Protein AF-A0A660LGZ1-F1 (afdb_monomer)

Nearest PDB structures (foldseek):
  5y06-assembly1_A  TM=8.311E-01  e=3.256E-09  Mycolicibacterium smegmatis MC2 155
  5y05-assembly1_A  TM=6.957E-01  e=8.969E-10  Mycolicibacterium smegmatis MC2 155
  6nct-assembly1_B  TM=5.357E-01  e=1.249E-01  Homo sapiens
  4ovv-assembly1_B  TM=5.142E-01  e=1.325E-01  Homo sapiens
  8i4v-assembly1_A  TM=3.483E-01  e=1.111E-01  Saccharomyces cerevisiae S288C

Structure (mmCIF, N/CA/C/O backbone):
data_AF-A0A660LGZ1-F1
#
_entry.id   AF-A0A660LGZ1-F1
#
loop_
_atom_site.group_PDB
_atom_site.id
_atom_site.type_symbol
_atom_site.label_atom_id
_atom_site.label_alt_id
_atom_site.label_comp_id
_atom_site.label_asym_id
_atom_site.label_entity_id
_atom_site.label_seq_id
_atom_site.pdbx_PDB_ins_code
_atom_site.Cartn_x
_atom_site.Cartn_y
_atom_site.Cartn_z
_atom_site.occupancy
_atom_site.B_iso_or_equiv
_atom_site.auth_seq_id
_atom_site.auth_comp_id
_atom_site.auth_asym_id
_atom_site.auth_atom_id
_atom_site.pdbx_PDB_model_num
ATOM 1 N N . MET A 1 1 ? 40.126 -2.193 -41.479 1.00 70.38 1 MET A N 1
ATOM 2 C CA . MET A 1 1 ? 39.081 -1.348 -40.866 1.00 70.38 1 MET A CA 1
ATOM 3 C C . MET A 1 1 ? 37.787 -2.113 -40.992 1.00 70.38 1 MET A C 1
ATOM 5 O O . MET A 1 1 ? 37.635 -2.775 -42.010 1.00 70.38 1 MET A O 1
ATOM 9 N N . ALA A 1 2 ? 36.937 -2.073 -39.971 1.00 87.50 2 ALA A N 1
ATOM 10 C CA . ALA A 1 2 ? 35.608 -2.665 -40.055 1.00 87.50 2 ALA A CA 1
ATOM 11 C C . ALA A 1 2 ? 34.795 -1.933 -41.136 1.00 87.50 2 ALA A C 1
ATOM 13 O O . ALA A 1 2 ? 34.941 -0.714 -41.293 1.00 87.50 2 ALA A O 1
ATOM 14 N N . THR A 1 3 ? 33.989 -2.665 -41.898 1.00 92.00 3 THR A N 1
ATOM 15 C CA . THR A 1 3 ? 33.239 -2.111 -43.038 1.00 92.00 3 THR A CA 1
ATOM 16 C C . THR A 1 3 ? 31.784 -2.548 -43.007 1.00 92.00 3 THR A C 1
ATOM 18 O O . THR A 1 3 ? 31.493 -3.692 -42.670 1.00 92.00 3 THR A O 1
ATOM 21 N N . ALA A 1 4 ? 30.872 -1.666 -43.408 1.00 94.25 4 ALA A N 1
ATOM 22 C CA . ALA A 1 4 ? 29.471 -2.001 -43.633 1.00 94.25 4 ALA A CA 1
ATOM 23 C C . ALA A 1 4 ? 28.866 -1.116 -44.729 1.00 94.25 4 ALA A C 1
ATOM 25 O O . ALA A 1 4 ? 29.226 0.062 -44.807 1.00 94.25 4 ALA A O 1
ATOM 26 N N . PRO A 1 5 ? 27.914 -1.624 -45.532 1.00 95.12 5 PRO A N 1
ATOM 27 C CA . PRO A 1 5 ? 27.205 -0.818 -46.521 1.00 95.12 5 PRO A CA 1
ATOM 28 C C . PRO A 1 5 ? 26.655 0.487 -45.925 1.00 95.12 5 PRO A C 1
ATOM 30 O O . PRO A 1 5 ? 26.134 0.498 -44.812 1.00 95.12 5 PRO A O 1
ATOM 33 N N . ALA A 1 6 ? 26.726 1.591 -46.674 1.00 91.75 6 ALA A N 1
ATOM 34 C CA . ALA A 1 6 ? 26.239 2.894 -46.205 1.00 91.75 6 ALA A CA 1
ATOM 35 C C . ALA A 1 6 ? 24.750 2.862 -45.804 1.00 91.75 6 ALA A C 1
ATOM 37 O O . ALA A 1 6 ? 24.353 3.496 -44.830 1.00 91.75 6 ALA A O 1
ATOM 38 N N . HIS A 1 7 ? 23.940 2.068 -46.512 1.00 93.94 7 HIS A N 1
ATOM 39 C CA . HIS A 1 7 ? 22.544 1.824 -46.152 1.00 93.94 7 HIS A CA 1
ATOM 40 C C . HIS A 1 7 ? 22.408 1.185 -44.757 1.00 93.94 7 HIS A C 1
ATOM 42 O O . HIS A 1 7 ? 21.628 1.675 -43.949 1.00 93.94 7 HIS A O 1
ATOM 48 N N . ASP A 1 8 ? 23.207 0.162 -44.438 1.00 96.19 8 ASP A N 1
ATOM 49 C CA . ASP A 1 8 ? 23.188 -0.503 -43.126 1.00 96.19 8 ASP A CA 1
ATOM 50 C C . ASP A 1 8 ? 23.580 0.463 -42.000 1.00 96.19 8 ASP A C 1
ATOM 52 O O . ASP A 1 8 ? 22.981 0.448 -40.925 1.00 96.19 8 ASP A O 1
ATOM 56 N N . GLN A 1 9 ? 24.556 1.344 -42.255 1.00 95.00 9 GLN A N 1
ATOM 57 C CA . GLN A 1 9 ? 24.946 2.395 -41.311 1.00 95.00 9 GLN A CA 1
ATOM 58 C C . GLN A 1 9 ? 23.782 3.359 -41.031 1.00 95.00 9 GLN A C 1
ATOM 60 O O . GLN A 1 9 ? 23.566 3.732 -39.881 1.00 95.00 9 GLN A O 1
ATOM 65 N N . ILE A 1 10 ? 23.004 3.734 -42.053 1.00 94.88 10 ILE A N 1
ATOM 66 C CA . ILE A 1 10 ? 21.800 4.561 -41.885 1.00 94.88 10 ILE A CA 1
ATOM 67 C C . ILE A 1 10 ? 20.726 3.796 -41.103 1.00 94.88 10 ILE A C 1
ATOM 69 O O . ILE A 1 10 ? 20.227 4.327 -40.115 1.00 94.88 10 ILE A O 1
ATOM 73 N N . THR A 1 11 ? 20.429 2.541 -41.464 1.00 96.94 11 THR A N 1
ATOM 74 C CA . THR A 1 11 ? 19.462 1.690 -40.742 1.00 96.94 11 THR A CA 1
ATOM 75 C C . THR A 1 11 ? 19.825 1.517 -39.263 1.00 96.94 11 THR A C 1
ATOM 77 O O . THR A 1 11 ? 18.944 1.419 -38.408 1.00 96.94 11 THR A O 1
ATOM 80 N N . LEU A 1 12 ? 21.115 1.541 -38.911 1.00 96.25 12 LEU A N 1
ATOM 81 C CA . LEU A 1 12 ? 21.548 1.478 -37.514 1.00 96.25 12 LEU A CA 1
ATOM 82 C C . LEU A 1 12 ? 21.049 2.667 -36.670 1.00 96.25 12 LEU A C 1
ATOM 84 O O . LEU A 1 12 ? 20.846 2.521 -35.462 1.00 96.25 12 LEU A O 1
ATOM 88 N N . LEU A 1 13 ? 20.830 3.838 -37.277 1.00 95.25 13 LEU A N 1
ATOM 89 C CA . LEU A 1 13 ? 20.242 4.983 -36.578 1.00 95.25 13 LEU A CA 1
ATOM 90 C C . LEU A 1 13 ? 18.803 4.690 -36.138 1.00 95.25 13 LEU A C 1
ATOM 92 O O . LEU A 1 13 ? 18.443 5.049 -35.014 1.00 95.25 13 LEU A O 1
ATOM 96 N N . ASP A 1 14 ? 18.028 3.998 -36.977 1.00 96.25 14 ASP A N 1
ATOM 97 C CA . ASP A 1 14 ? 16.657 3.578 -36.669 1.00 96.25 14 ASP A CA 1
ATOM 98 C C . ASP A 1 14 ? 16.650 2.518 -35.562 1.00 96.25 14 ASP A C 1
ATOM 100 O O . ASP A 1 14 ? 15.930 2.657 -34.572 1.00 96.25 14 ASP A O 1
ATOM 104 N N . VAL A 1 15 ? 17.537 1.516 -35.647 1.00 97.00 15 VAL A N 1
ATOM 105 C CA . VAL A 1 15 ? 17.734 0.516 -34.576 1.00 97.00 15 VAL A CA 1
ATOM 106 C C . VAL A 1 15 ? 18.029 1.197 -33.239 1.00 97.00 15 VAL A C 1
ATOM 108 O O . VAL A 1 15 ? 17.440 0.849 -32.214 1.00 97.00 15 VAL A O 1
ATOM 111 N N . ALA A 1 16 ? 18.922 2.187 -33.234 1.00 94.94 16 ALA A N 1
ATOM 112 C CA . ALA A 1 16 ? 19.276 2.891 -32.012 1.00 94.94 16 ALA A CA 1
ATOM 113 C C . ALA A 1 16 ? 18.136 3.742 -31.451 1.00 94.94 16 ALA A C 1
ATOM 115 O O . ALA A 1 16 ? 18.050 3.903 -30.234 1.00 94.94 16 ALA A O 1
ATOM 116 N N . GLU A 1 17 ? 17.263 4.278 -32.300 1.00 94.81 17 GLU A N 1
ATOM 117 C CA . GLU A 1 17 ? 16.051 4.952 -31.847 1.00 94.81 17 GLU A CA 1
ATOM 118 C C . GLU A 1 17 ? 15.056 3.964 -31.221 1.00 94.81 17 GLU A C 1
ATOM 120 O O . GLU A 1 17 ? 14.571 4.217 -30.116 1.00 94.81 17 GLU A O 1
ATOM 125 N N . LEU A 1 18 ? 14.834 2.798 -31.833 1.00 97.25 18 LEU A N 1
ATOM 126 C CA . LEU A 1 18 ? 13.996 1.741 -31.251 1.00 97.25 18 LEU A CA 1
ATOM 127 C C . LEU A 1 18 ? 14.550 1.268 -29.896 1.00 97.25 18 LEU A C 1
ATOM 129 O O . LEU A 1 18 ? 13.805 1.148 -28.923 1.00 97.25 18 LEU A O 1
ATOM 133 N N . ASP A 1 19 ? 15.870 1.102 -29.776 1.00 95.81 19 ASP A N 1
ATOM 134 C CA . ASP A 1 19 ? 16.530 0.779 -28.505 1.00 95.81 19 ASP A CA 1
ATOM 135 C C . ASP A 1 19 ? 16.316 1.874 -27.434 1.00 95.81 19 ASP A C 1
ATOM 137 O O . ASP A 1 19 ? 16.090 1.564 -26.256 1.00 95.81 19 ASP A O 1
ATOM 141 N N . ARG A 1 20 ? 16.319 3.165 -27.810 1.00 93.88 20 ARG A N 1
ATOM 142 C CA . ARG A 1 20 ? 15.978 4.271 -26.887 1.00 93.88 20 ARG A CA 1
ATOM 143 C C . ARG A 1 20 ? 14.522 4.201 -26.436 1.00 93.88 20 ARG A C 1
ATOM 145 O O . ARG A 1 20 ? 14.257 4.432 -25.251 1.00 93.88 20 ARG A O 1
ATOM 152 N N . GLN A 1 21 ? 13.596 3.886 -27.341 1.00 96.88 21 GLN A N 1
ATOM 153 C CA . GLN A 1 21 ? 12.174 3.730 -27.028 1.00 96.88 21 GLN A CA 1
ATOM 154 C C . GLN A 1 21 ? 11.937 2.548 -26.081 1.00 96.88 21 GLN A C 1
ATOM 156 O O . GLN A 1 21 ? 11.288 2.720 -25.048 1.00 96.88 21 GLN A O 1
ATOM 161 N N . ILE A 1 22 ? 12.559 1.393 -26.340 1.00 97.38 22 ILE A N 1
ATOM 162 C CA . ILE A 1 22 ? 12.532 0.223 -25.446 1.00 97.38 22 ILE A CA 1
ATOM 163 C C . ILE A 1 22 ? 13.052 0.599 -24.054 1.00 97.38 22 ILE A C 1
ATOM 165 O O . ILE A 1 22 ? 12.409 0.305 -23.042 1.00 97.38 22 ILE A O 1
ATOM 169 N N . ALA A 1 23 ? 14.191 1.294 -23.980 1.00 95.38 23 ALA A N 1
ATOM 170 C CA . ALA A 1 23 ? 14.763 1.726 -22.708 1.00 95.38 23 ALA A CA 1
ATOM 171 C C . ALA A 1 23 ? 13.870 2.744 -21.976 1.00 95.38 23 ALA A C 1
ATOM 173 O O . ALA A 1 23 ? 13.802 2.735 -20.744 1.00 95.38 23 ALA A O 1
ATOM 174 N N . ARG A 1 24 ? 13.178 3.626 -22.708 1.00 96.25 24 ARG A N 1
ATOM 175 C CA . ARG A 1 24 ? 12.201 4.566 -22.143 1.00 96.25 24 ARG A CA 1
ATOM 176 C C . ARG A 1 24 ? 11.017 3.824 -21.531 1.00 96.25 24 ARG A C 1
ATOM 178 O O . ARG A 1 24 ? 10.735 4.069 -20.362 1.00 96.25 24 ARG A O 1
ATOM 185 N N . LEU A 1 25 ? 10.408 2.895 -22.266 1.00 98.00 25 LEU A N 1
ATOM 186 C CA . LEU A 1 25 ? 9.310 2.057 -21.777 1.00 98.00 25 LEU A CA 1
ATOM 187 C C . LEU A 1 25 ? 9.723 1.235 -20.547 1.00 98.00 25 LEU A C 1
ATOM 189 O O . LEU A 1 25 ? 8.977 1.137 -19.578 1.00 98.00 25 LEU A O 1
ATOM 193 N N . GLY A 1 26 ? 10.947 0.697 -20.534 1.00 97.00 26 GLY A N 1
ATOM 194 C CA . GLY A 1 26 ? 11.488 0.001 -19.363 1.00 97.00 26 GLY A CA 1
ATOM 195 C C . GLY A 1 26 ? 11.610 0.901 -18.127 1.00 97.00 26 GLY A C 1
ATOM 196 O O . GLY A 1 26 ? 11.287 0.482 -17.017 1.00 97.00 26 GLY A O 1
ATOM 197 N N . ARG A 1 27 ? 12.037 2.160 -18.301 1.00 96.81 2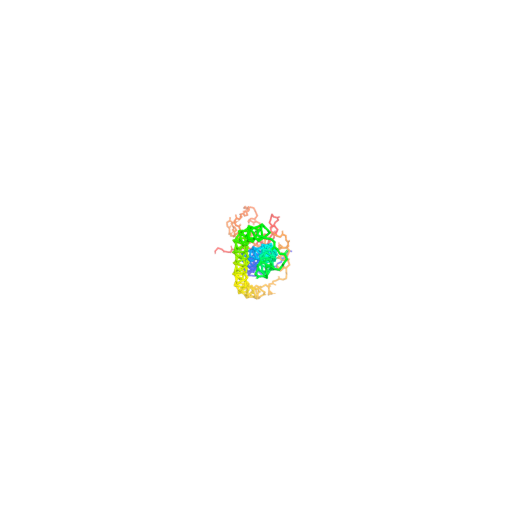7 ARG A N 1
ATOM 198 C CA . ARG A 1 27 ? 12.077 3.141 -17.201 1.00 96.81 27 ARG A CA 1
ATOM 199 C C . ARG A 1 27 ? 10.682 3.556 -16.742 1.00 96.81 27 ARG A C 1
ATOM 201 O O . ARG A 1 27 ? 10.505 3.781 -15.549 1.00 96.81 27 ARG A O 1
ATOM 208 N N . GLU A 1 28 ? 9.740 3.682 -17.667 1.00 96.62 28 GLU A N 1
ATOM 209 C CA . GLU A 1 28 ? 8.346 4.031 -17.387 1.00 96.62 28 GLU A CA 1
ATOM 210 C C . GLU A 1 28 ? 7.663 2.963 -16.526 1.00 96.62 28 GLU A C 1
ATOM 212 O O . GLU A 1 28 ? 7.121 3.292 -15.475 1.00 96.62 28 GLU A O 1
ATOM 217 N N . ASP A 1 29 ? 7.817 1.685 -16.878 1.00 96.69 29 ASP A N 1
ATOM 218 C CA . ASP A 1 29 ? 7.347 0.554 -16.066 1.00 96.69 29 ASP A CA 1
ATOM 219 C C . ASP A 1 29 ? 8.017 0.523 -14.677 1.00 96.69 29 ASP A C 1
ATOM 221 O O . ASP A 1 29 ? 7.352 0.448 -13.636 1.00 96.69 29 ASP A O 1
ATOM 225 N N . ALA A 1 30 ? 9.348 0.654 -14.634 1.00 96.62 30 ALA A N 1
ATOM 226 C CA . ALA A 1 30 ? 10.104 0.608 -13.382 1.00 96.62 30 ALA A CA 1
ATOM 227 C C . ALA A 1 30 ? 9.757 1.762 -12.425 1.00 96.62 30 ALA A C 1
ATOM 229 O O . ALA A 1 30 ? 9.747 1.576 -11.208 1.00 96.62 30 ALA A O 1
ATOM 230 N N . LYS A 1 31 ? 9.479 2.956 -12.962 1.00 96.31 31 LYS A N 1
ATOM 231 C CA . LYS A 1 31 ? 9.149 4.167 -12.194 1.00 96.31 31 LYS A CA 1
ATOM 232 C C . LYS A 1 31 ? 7.654 4.484 -12.191 1.00 96.31 31 LYS A C 1
ATOM 234 O O . LYS A 1 31 ? 7.284 5.619 -11.892 1.00 96.31 31 LYS A O 1
ATOM 239 N N . HIS A 1 32 ? 6.808 3.506 -12.507 1.00 97.56 32 HIS A N 1
ATOM 240 C CA . HIS A 1 32 ? 5.375 3.731 -12.614 1.00 97.56 32 HIS A CA 1
ATOM 241 C C . HIS A 1 32 ? 4.812 4.299 -11.296 1.00 97.56 32 HIS A C 1
ATOM 243 O O . HIS A 1 32 ? 4.974 3.666 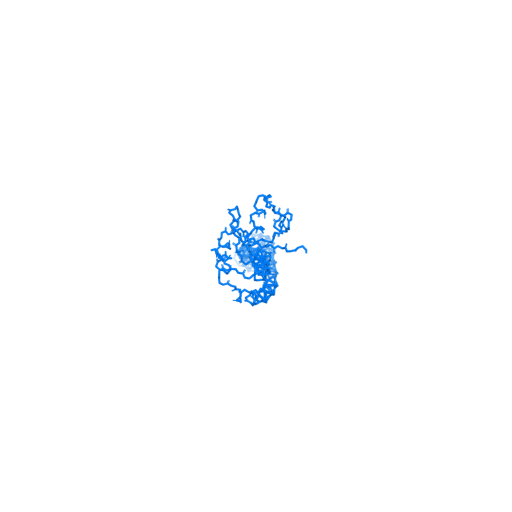-10.244 1.00 97.56 32 HIS A O 1
ATOM 249 N N . PRO A 1 33 ? 4.140 5.467 -11.309 1.00 95.38 33 PRO A N 1
ATOM 250 C CA . PRO A 1 33 ? 3.749 6.179 -10.090 1.00 95.38 33 PRO A CA 1
ATOM 251 C C . PRO A 1 33 ? 2.808 5.359 -9.197 1.00 95.38 33 PRO A C 1
ATOM 253 O O . PRO A 1 33 ? 2.934 5.400 -7.971 1.00 95.38 33 PRO A O 1
ATOM 256 N N . LEU A 1 34 ? 1.943 4.528 -9.798 1.00 96.38 34 LEU A N 1
ATOM 257 C CA . LEU A 1 34 ? 1.043 3.648 -9.044 1.00 96.38 34 LEU A CA 1
ATOM 258 C C . LEU A 1 34 ? 1.786 2.641 -8.154 1.00 96.38 34 LEU A C 1
ATOM 260 O O . LEU A 1 34 ? 1.242 2.237 -7.134 1.00 96.38 34 LEU A O 1
ATOM 264 N N . ARG A 1 35 ? 3.034 2.253 -8.463 1.00 97.06 35 ARG A N 1
ATOM 265 C CA . ARG A 1 35 ? 3.809 1.348 -7.590 1.00 97.06 35 ARG A CA 1
ATOM 266 C C . ARG A 1 35 ? 4.076 1.992 -6.226 1.00 97.06 35 ARG A C 1
ATOM 268 O O . ARG A 1 35 ? 3.913 1.341 -5.195 1.00 97.06 35 ARG A O 1
ATOM 275 N N . ALA A 1 36 ? 4.452 3.271 -6.222 1.00 95.94 36 ALA A N 1
ATOM 276 C CA . ALA A 1 36 ? 4.689 4.030 -4.996 1.00 95.94 36 ALA A CA 1
ATOM 277 C C . ALA A 1 36 ? 3.375 4.336 -4.258 1.00 95.94 36 ALA A C 1
ATOM 279 O O . ALA A 1 36 ? 3.310 4.177 -3.038 1.00 95.94 36 ALA A O 1
ATOM 280 N N . GLU A 1 37 ? 2.321 4.715 -4.989 1.00 97.12 37 GLU A N 1
ATOM 281 C CA . GLU A 1 37 ? 0.996 4.971 -4.410 1.00 97.12 37 GLU A CA 1
ATOM 282 C C . GLU A 1 37 ? 0.420 3.723 -3.727 1.00 97.12 37 GLU A C 1
ATOM 284 O O . GLU A 1 37 ? -0.021 3.795 -2.579 1.00 97.12 37 GLU A O 1
ATOM 289 N N . LEU A 1 38 ? 0.488 2.560 -4.382 1.00 98.25 38 LEU A N 1
ATOM 290 C CA . LEU A 1 38 ? 0.052 1.289 -3.803 1.00 98.25 38 LEU A CA 1
ATOM 291 C C . LEU A 1 38 ? 0.838 0.944 -2.538 1.00 98.25 38 LEU A C 1
ATOM 293 O O . LEU A 1 38 ? 0.237 0.542 -1.543 1.00 98.25 38 LEU A O 1
ATOM 297 N N . GLY A 1 39 ? 2.158 1.155 -2.539 1.00 97.44 39 GLY A N 1
ATOM 298 C CA . GLY A 1 39 ? 2.980 0.987 -1.339 1.00 97.44 39 GLY A CA 1
ATOM 299 C C . GLY A 1 39 ? 2.513 1.877 -0.182 1.00 97.44 39 GLY A C 1
ATOM 300 O O . GLY A 1 39 ? 2.378 1.405 0.948 1.00 97.44 39 GLY A O 1
ATOM 301 N N . ALA A 1 40 ? 2.194 3.144 -0.458 1.00 98.00 40 ALA A N 1
ATOM 302 C CA . ALA A 1 40 ? 1.665 4.066 0.545 1.00 98.00 40 ALA A CA 1
ATOM 303 C C . ALA A 1 40 ? 0.287 3.630 1.075 1.00 98.00 40 ALA A C 1
ATOM 305 O O . ALA A 1 40 ? 0.065 3.656 2.286 1.00 98.00 40 ALA A O 1
ATOM 306 N N . LEU A 1 41 ? -0.617 3.181 0.200 1.00 98.31 41 LEU A N 1
ATOM 307 C CA . LEU A 1 41 ? -1.944 2.688 0.588 1.00 98.31 41 LEU A CA 1
ATOM 308 C C . LEU A 1 41 ? -1.868 1.417 1.443 1.00 98.31 41 LEU A C 1
ATOM 310 O O . LEU A 1 41 ? -2.575 1.313 2.445 1.00 98.31 41 LEU A O 1
ATOM 314 N N . ILE A 1 42 ? -0.988 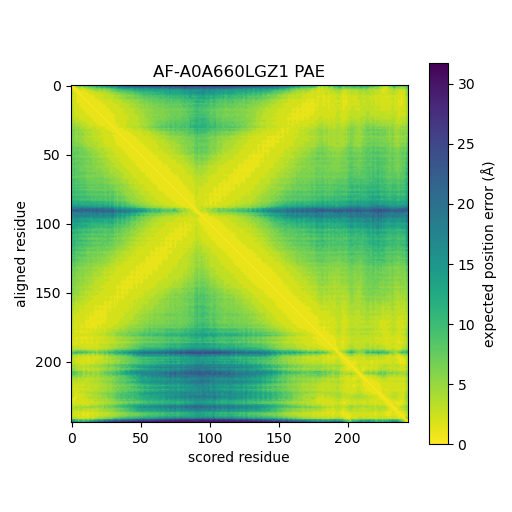0.475 1.091 1.00 98.00 42 ILE A N 1
ATO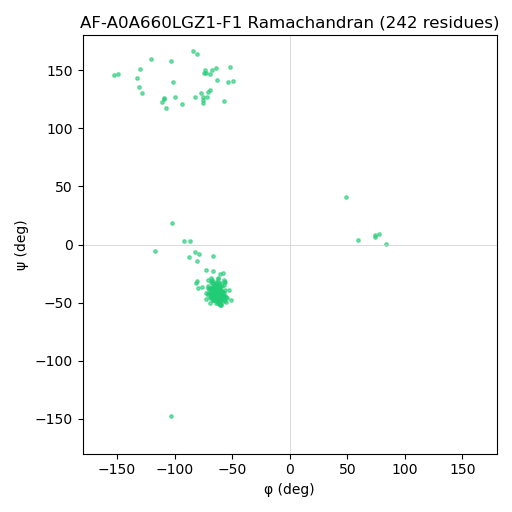M 315 C CA . ILE A 1 42 ? -0.753 -0.750 1.870 1.00 98.00 42 ILE A CA 1
ATOM 316 C C . ILE A 1 42 ? -0.225 -0.398 3.264 1.00 98.00 42 ILE A C 1
ATOM 318 O O . ILE A 1 42 ? -0.732 -0.907 4.265 1.00 98.00 42 ILE A O 1
ATOM 322 N N . ASN A 1 43 ? 0.741 0.519 3.347 1.00 98.12 43 ASN A N 1
ATOM 323 C CA . ASN A 1 43 ? 1.277 0.982 4.626 1.00 98.12 43 ASN A CA 1
ATOM 324 C C . ASN A 1 43 ? 0.214 1.695 5.473 1.00 98.12 43 ASN A C 1
ATOM 326 O O . ASN A 1 43 ? 0.152 1.479 6.683 1.00 98.12 43 ASN A O 1
ATOM 330 N N . ALA A 1 44 ? -0.649 2.503 4.850 1.00 98.25 44 ALA A N 1
ATOM 331 C CA . ALA A 1 44 ? -1.763 3.153 5.533 1.00 98.25 44 ALA A CA 1
ATOM 332 C C . ALA A 1 44 ? -2.774 2.130 6.076 1.00 98.25 44 ALA A C 1
ATOM 334 O O . ALA A 1 44 ? -3.200 2.249 7.223 1.00 98.25 44 ALA A O 1
ATOM 335 N N . ALA A 1 45 ? -3.111 1.095 5.301 1.00 97.81 45 ALA A N 1
ATOM 336 C CA . ALA A 1 45 ? -3.994 0.021 5.755 1.00 97.81 45 ALA A CA 1
ATOM 337 C C . ALA A 1 45 ? -3.386 -0.758 6.934 1.00 97.81 45 ALA A C 1
ATOM 339 O O . ALA A 1 45 ? -4.086 -1.064 7.895 1.00 97.81 45 ALA A O 1
ATOM 340 N N . ALA A 1 46 ? -2.077 -1.028 6.899 1.00 97.31 46 ALA A N 1
ATOM 341 C CA . ALA A 1 46 ? -1.364 -1.684 7.995 1.00 97.31 46 ALA A CA 1
ATOM 342 C C . ALA A 1 46 ? -1.256 -0.808 9.256 1.00 97.31 46 ALA A C 1
ATOM 344 O O . ALA A 1 46 ? -1.243 -1.329 10.369 1.00 97.31 46 ALA A O 1
ATOM 345 N N . ALA A 1 47 ? -1.162 0.517 9.106 1.00 97.88 47 ALA A N 1
ATOM 346 C CA . ALA A 1 47 ? -1.241 1.441 10.235 1.00 97.88 47 ALA A CA 1
ATOM 347 C C . ALA A 1 47 ? -2.635 1.421 10.869 1.00 97.88 47 ALA A C 1
ATOM 349 O O . ALA A 1 47 ? -2.742 1.205 12.069 1.00 97.88 47 ALA A O 1
ATOM 350 N N . ARG A 1 48 ? -3.693 1.507 10.054 1.00 98.00 48 ARG A N 1
ATOM 351 C CA . ARG A 1 48 ? -5.077 1.441 10.544 1.00 98.00 48 ARG A CA 1
ATOM 352 C C . ARG A 1 48 ? -5.420 0.106 11.196 1.00 98.00 48 ARG A C 1
ATOM 354 O O . ARG A 1 48 ? -6.180 0.089 12.150 1.00 98.00 48 ARG A O 1
ATOM 361 N N . ALA A 1 49 ? -4.840 -1.001 10.732 1.00 97.62 49 ALA A N 1
ATOM 362 C CA . ALA A 1 49 ? -4.989 -2.292 11.401 1.00 97.62 49 ALA A CA 1
ATOM 363 C C . ALA A 1 49 ? -4.431 -2.269 12.836 1.00 97.62 49 ALA A C 1
ATOM 365 O O . ALA A 1 49 ? -5.070 -2.792 13.738 1.00 97.62 49 ALA A O 1
ATOM 366 N N . ARG A 1 50 ? -3.296 -1.594 13.068 1.00 97.94 50 ARG A N 1
ATOM 367 C CA . ARG A 1 50 ? -2.757 -1.402 14.426 1.00 97.94 50 ARG A CA 1
ATOM 368 C C . ARG A 1 50 ? -3.650 -0.498 15.276 1.00 97.94 50 ARG A C 1
ATOM 370 O O . ARG A 1 50 ? -3.852 -0.789 16.449 1.00 97.94 50 ARG A O 1
ATOM 377 N N . ASP A 1 51 ? -4.209 0.558 14.685 1.00 98.12 51 ASP A N 1
ATOM 378 C CA . ASP A 1 51 ? -5.176 1.425 15.374 1.00 98.12 51 ASP A CA 1
ATOM 379 C C . ASP A 1 51 ? -6.438 0.636 15.770 1.00 98.12 51 ASP A C 1
ATOM 381 O O . ASP A 1 51 ? -6.970 0.809 16.863 1.00 98.12 51 ASP A O 1
ATOM 385 N N . ARG A 1 52 ? -6.881 -0.285 14.905 1.00 98.50 52 ARG A N 1
ATOM 386 C CA . ARG A 1 52 ? -8.005 -1.191 15.161 1.00 98.50 52 ARG A CA 1
ATOM 387 C C . ARG A 1 52 ? -7.724 -2.144 16.317 1.00 98.50 52 ARG A C 1
ATOM 389 O O . ARG A 1 52 ? -8.620 -2.380 17.119 1.00 98.50 52 ARG A O 1
ATOM 396 N N . ASP A 1 53 ? -6.513 -2.689 16.406 1.00 98.38 53 ASP A N 1
ATOM 397 C CA . ASP A 1 53 ? -6.122 -3.562 17.518 1.00 98.38 53 ASP A CA 1
ATOM 398 C C . ASP A 1 53 ? -6.160 -2.799 18.852 1.00 98.38 53 ASP A C 1
ATOM 400 O O . ASP A 1 53 ? -6.753 -3.280 19.814 1.00 98.38 53 ASP A O 1
ATOM 404 N N . ALA A 1 54 ? -5.641 -1.566 18.886 1.00 98.06 54 ALA A N 1
ATOM 405 C CA . ALA A 1 54 ? -5.729 -0.705 20.068 1.00 98.06 54 ALA A CA 1
ATOM 406 C C . ALA A 1 54 ? -7.183 -0.342 20.432 1.00 98.06 54 ALA A C 1
ATOM 408 O O . ALA A 1 54 ? -7.547 -0.326 21.607 1.00 98.06 54 ALA A O 1
ATOM 409 N N . ALA A 1 55 ? -8.038 -0.083 19.438 1.00 98.31 55 ALA A N 1
ATOM 410 C CA . ALA A 1 55 ? -9.462 0.160 19.670 1.00 98.31 55 ALA A CA 1
ATOM 411 C C . ALA A 1 55 ? -10.182 -1.092 20.208 1.00 98.31 55 ALA A C 1
ATOM 413 O O . ALA A 1 55 ? -11.031 -0.981 21.086 1.00 98.31 55 ALA A O 1
ATOM 414 N N . ALA A 1 56 ? -9.807 -2.290 19.751 1.00 98.38 56 ALA A N 1
ATOM 415 C CA . ALA A 1 56 ? -10.351 -3.543 20.273 1.00 98.38 56 ALA A CA 1
ATOM 416 C C . ALA A 1 56 ? -9.939 -3.798 21.736 1.00 98.38 56 ALA A C 1
ATOM 418 O O . ALA A 1 56 ? -10.747 -4.289 22.521 1.00 98.38 56 ALA A O 1
ATOM 419 N N . GLU A 1 57 ? -8.719 -3.423 22.132 1.00 98.44 57 GLU A N 1
ATOM 420 C CA . GLU A 1 57 ? -8.314 -3.438 23.546 1.00 98.44 57 GLU A CA 1
ATOM 421 C C . GLU A 1 57 ? -9.163 -2.473 24.390 1.00 98.44 57 GLU A C 1
ATOM 423 O O . GLU A 1 57 ? -9.532 -2.800 25.520 1.00 98.44 57 GLU A O 1
ATOM 428 N N . ALA A 1 58 ? -9.518 -1.305 23.842 1.00 98.25 58 ALA A N 1
ATOM 429 C CA . ALA A 1 58 ? -10.396 -0.349 24.513 1.00 98.25 58 ALA A CA 1
ATOM 430 C C . ALA A 1 58 ? -11.828 -0.886 24.692 1.00 98.25 58 ALA A C 1
ATOM 432 O O . ALA A 1 58 ? -12.407 -0.674 25.758 1.00 98.25 58 ALA A O 1
ATOM 433 N N . VAL A 1 59 ? -12.361 -1.620 23.706 1.00 98.69 59 VAL A N 1
ATOM 434 C CA . VAL A 1 59 ? -13.647 -2.335 23.822 1.00 98.69 59 VAL A CA 1
ATOM 435 C C . VAL A 1 59 ? -13.590 -3.350 24.960 1.00 98.69 59 VAL A C 1
ATOM 437 O O . VAL A 1 59 ? -14.391 -3.264 25.882 1.00 98.69 59 VAL A O 1
ATOM 440 N N . ALA A 1 60 ? -12.579 -4.225 24.986 1.00 98.56 60 ALA A N 1
ATOM 441 C CA . ALA A 1 60 ? -12.439 -5.222 26.053 1.00 98.56 60 ALA A CA 1
ATOM 442 C C . ALA A 1 60 ? -12.324 -4.582 27.454 1.00 98.56 60 ALA A C 1
ATOM 444 O O . ALA A 1 60 ? -12.833 -5.102 28.450 1.00 98.56 60 ALA A O 1
ATOM 445 N N . ALA A 1 61 ? -11.663 -3.425 27.554 1.00 98.44 61 ALA A N 1
ATOM 446 C CA . ALA A 1 61 ? -11.597 -2.662 28.796 1.00 98.44 61 ALA A CA 1
ATOM 447 C C . ALA A 1 61 ? -12.936 -1.995 29.171 1.00 98.44 61 ALA A C 1
ATOM 449 O O . ALA A 1 61 ? -13.199 -1.781 30.357 1.00 98.44 61 ALA A O 1
ATOM 450 N N . ALA A 1 62 ? -13.769 -1.620 28.196 1.00 98.50 62 ALA A N 1
ATOM 451 C CA . ALA A 1 62 ? -15.113 -1.097 28.429 1.00 98.50 62 ALA A CA 1
ATOM 452 C C . ALA A 1 62 ? -16.078 -2.208 28.871 1.00 98.50 62 ALA A C 1
ATOM 454 O O . ALA A 1 62 ? -16.690 -2.056 29.927 1.00 98.50 62 ALA A O 1
ATOM 455 N N . GLU A 1 63 ? -16.084 -3.352 28.181 1.00 98.56 63 GLU A N 1
ATOM 456 C CA . GLU A 1 63 ? -16.822 -4.572 28.555 1.00 98.56 63 GLU A CA 1
ATOM 457 C C . GLU A 1 63 ? -16.536 -4.966 30.017 1.00 98.56 63 GLU A C 1
ATOM 459 O O . GLU A 1 63 ? -17.442 -5.189 30.821 1.00 98.56 63 GLU A O 1
ATOM 464 N N . GLY A 1 64 ? -15.256 -4.984 30.416 1.00 98.50 64 GLY A N 1
ATOM 465 C CA . GLY A 1 64 ? -14.867 -5.306 31.793 1.00 98.50 64 GLY A CA 1
ATOM 466 C C . GLY A 1 64 ? -15.356 -4.287 32.834 1.00 98.50 64 GLY A C 1
ATOM 467 O O . GLY A 1 64 ? -15.688 -4.661 33.966 1.00 98.50 64 GLY A O 1
ATOM 468 N N . ARG A 1 65 ? -15.422 -2.998 32.471 1.00 98.44 65 ARG A N 1
ATOM 469 C CA . ARG A 1 65 ? -15.977 -1.946 33.341 1.00 98.44 65 ARG A CA 1
ATOM 470 C C . ARG A 1 65 ? -17.488 -2.081 33.479 1.00 98.44 65 ARG A C 1
ATOM 472 O O . ARG A 1 65 ? -17.973 -1.972 34.604 1.00 98.44 65 ARG A O 1
ATOM 479 N N . LEU A 1 66 ? -18.197 -2.345 32.383 1.00 98.69 66 LEU A N 1
ATOM 480 C CA . LEU A 1 66 ? -19.639 -2.574 32.401 1.00 98.69 66 LEU A CA 1
ATOM 481 C C . LEU A 1 66 ? -19.982 -3.777 33.282 1.00 98.69 66 LEU A C 1
ATOM 483 O O . LEU A 1 66 ? -20.735 -3.621 34.238 1.00 98.69 66 LEU A O 1
ATOM 487 N N . ALA A 1 67 ? -19.326 -4.921 33.074 1.00 98.62 67 ALA A N 1
ATOM 488 C CA . ALA A 1 67 ? -19.547 -6.118 33.889 1.00 98.62 67 ALA A CA 1
ATOM 489 C C . ALA A 1 67 ? -19.331 -5.863 35.396 1.00 98.62 67 ALA A C 1
ATOM 491 O O . ALA A 1 67 ? -20.092 -6.339 36.239 1.00 98.62 67 ALA A O 1
ATOM 492 N N . SER A 1 68 ? -18.313 -5.070 35.753 1.00 98.44 68 SER A N 1
ATOM 493 C CA . SER A 1 68 ? -18.048 -4.694 37.152 1.00 98.44 68 SER A CA 1
ATOM 494 C C . SER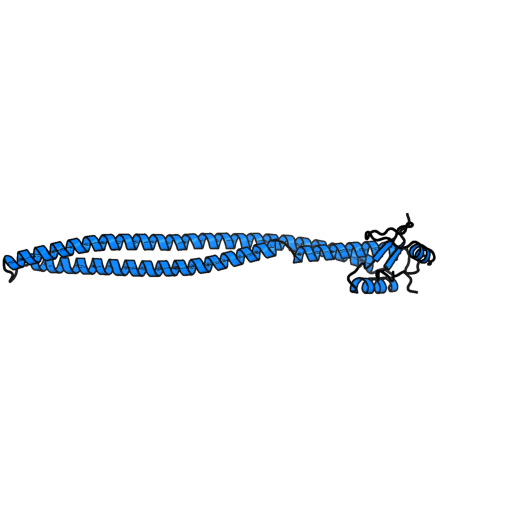 A 1 68 ? -19.137 -3.778 37.733 1.00 98.44 68 SER A C 1
ATOM 496 O O . SER A 1 68 ? -19.490 -3.887 38.914 1.00 98.44 68 SER A O 1
ATOM 498 N N . ALA A 1 69 ? -19.670 -2.859 36.922 1.00 98.44 69 ALA A N 1
ATOM 499 C CA . ALA A 1 69 ? -20.770 -1.984 37.317 1.00 98.44 69 ALA A CA 1
ATOM 500 C C . ALA A 1 69 ? -22.072 -2.781 37.506 1.00 98.44 69 ALA A C 1
ATOM 502 O O . ALA A 1 69 ? -22.722 -2.646 38.545 1.00 98.44 69 ALA A O 1
ATOM 503 N N . GLU A 1 70 ? -22.389 -3.689 36.580 1.00 98.38 70 GLU A N 1
ATOM 504 C CA . GLU A 1 70 ? -23.535 -4.602 36.669 1.00 98.38 70 GLU A CA 1
ATOM 505 C C . GLU A 1 70 ? -23.464 -5.497 37.917 1.00 98.38 70 GLU A C 1
ATOM 507 O O . GLU A 1 70 ? -24.457 -5.645 38.636 1.00 98.38 70 GLU A O 1
ATOM 512 N N . GLU A 1 71 ? -22.288 -6.057 38.234 1.00 98.56 71 GLU A N 1
ATOM 513 C CA . GLU A 1 71 ? -22.080 -6.854 39.451 1.00 98.56 71 GLU A CA 1
ATOM 514 C C . GLU A 1 71 ? -22.323 -6.018 40.718 1.00 98.56 71 GLU A C 1
ATOM 516 O O . GLU A 1 71 ? -22.971 -6.476 41.667 1.00 98.56 71 GLU A O 1
ATOM 521 N N . THR A 1 72 ? -21.859 -4.765 40.725 1.00 98.50 72 THR A N 1
ATOM 522 C CA . THR A 1 72 ? -22.075 -3.830 41.838 1.00 98.50 72 THR A CA 1
ATOM 523 C C . THR A 1 72 ? -23.565 -3.545 42.033 1.00 98.50 72 THR A C 1
ATOM 525 O O . THR A 1 72 ? -24.083 -3.696 43.147 1.00 98.50 72 THR A O 1
ATOM 528 N N . SER A 1 73 ? -24.278 -3.209 40.955 1.00 98.38 73 SER A N 1
ATOM 529 C CA . SER A 1 73 ? -25.729 -3.011 40.959 1.00 98.38 73 SER A CA 1
ATOM 530 C C . SER A 1 73 ? -26.475 -4.259 41.443 1.00 98.38 73 SER A C 1
ATOM 532 O O . SER A 1 73 ? -27.351 -4.166 42.308 1.00 98.38 73 SER A O 1
ATOM 534 N N . ALA A 1 74 ? -26.116 -5.446 40.946 1.00 98.38 74 ALA A N 1
ATOM 535 C CA . ALA A 1 74 ? -26.728 -6.713 41.345 1.00 98.38 74 ALA A CA 1
ATOM 536 C C . ALA A 1 74 ? -26.495 -7.032 42.832 1.00 98.38 74 ALA A C 1
ATOM 538 O O . ALA A 1 74 ? -27.421 -7.446 43.537 1.00 98.38 74 ALA A O 1
ATOM 539 N N . SER A 1 75 ? -25.284 -6.784 43.338 1.00 98.50 75 SER A N 1
ATOM 540 C CA . SER A 1 75 ? -24.945 -6.952 44.754 1.00 98.50 75 SER A CA 1
ATOM 541 C C . SER A 1 75 ? -25.783 -6.038 45.652 1.00 98.50 75 SER A C 1
ATOM 543 O O . SER A 1 75 ? -26.339 -6.500 46.655 1.00 98.50 75 SER A O 1
ATOM 545 N N . LEU A 1 76 ? -25.927 -4.760 45.283 1.00 98.69 76 LEU A N 1
ATOM 546 C CA . LEU A 1 76 ? -26.746 -3.792 46.017 1.00 98.69 76 LEU A CA 1
ATOM 547 C C . LEU A 1 76 ? -28.231 -4.177 46.002 1.00 98.69 76 LEU A C 1
ATOM 549 O O . LEU A 1 76 ? -28.848 -4.212 47.069 1.00 98.69 76 LEU A O 1
ATOM 553 N N . ARG A 1 77 ? -28.785 -4.556 44.840 1.00 98.38 77 ARG A N 1
ATOM 554 C CA . ARG A 1 77 ? -30.167 -5.069 44.723 1.00 98.38 77 ARG A CA 1
ATOM 555 C C . ARG A 1 77 ? -30.394 -6.263 45.651 1.00 98.38 77 ARG A C 1
ATOM 557 O O . ARG A 1 77 ? -31.311 -6.236 46.467 1.00 98.38 77 ARG A O 1
ATOM 564 N N . GLY A 1 78 ? -29.499 -7.252 45.630 1.00 98.44 78 GLY A N 1
ATOM 565 C CA . GLY A 1 78 ? -29.608 -8.424 46.502 1.00 98.44 78 GLY A CA 1
ATOM 566 C C . GLY A 1 78 ? -29.487 -8.098 47.999 1.00 98.44 78 GLY A C 1
ATOM 567 O O . GLY A 1 78 ? -30.121 -8.752 48.829 1.00 98.44 78 GLY A O 1
ATOM 568 N N . GLN A 1 79 ? -28.682 -7.100 48.384 1.00 98.44 79 GLN A N 1
ATOM 569 C CA . GLN A 1 79 ? -28.611 -6.626 49.774 1.00 98.44 79 GLN A CA 1
ATOM 570 C C . GLN A 1 79 ? -29.911 -5.946 50.215 1.00 98.44 79 GLN A C 1
ATOM 572 O O . GLN A 1 79 ? -30.385 -6.217 51.322 1.00 98.44 79 GLN A O 1
ATOM 577 N N . ILE A 1 80 ? -30.486 -5.105 49.351 1.00 98.50 80 ILE A N 1
ATOM 578 C CA . ILE A 1 80 ? -31.770 -4.436 49.582 1.00 98.50 80 ILE A CA 1
ATOM 579 C C . ILE A 1 80 ? -32.874 -5.479 49.760 1.00 98.50 80 ILE A C 1
ATOM 581 O O . ILE A 1 80 ? -33.530 -5.470 50.795 1.00 98.50 80 ILE A O 1
ATOM 585 N N . GLU A 1 81 ? -33.012 -6.434 48.836 1.00 98.31 81 GLU A N 1
ATOM 586 C CA . GLU A 1 81 ? -34.039 -7.486 48.894 1.00 98.31 81 GLU A CA 1
ATOM 587 C C . GLU A 1 81 ? -33.978 -8.299 50.195 1.00 98.31 81 GLU A C 1
ATOM 589 O O . GLU A 1 81 ? -35.000 -8.536 50.843 1.00 98.31 81 GLU A O 1
ATOM 594 N N . ARG A 1 82 ? -32.772 -8.694 50.633 1.00 98.19 82 ARG A N 1
ATOM 595 C CA . ARG A 1 82 ? -32.591 -9.421 51.902 1.00 98.19 82 ARG A CA 1
ATOM 596 C C . ARG A 1 82 ? -33.024 -8.589 53.109 1.00 98.19 82 ARG A C 1
ATOM 598 O O . ARG A 1 82 ? -33.680 -9.116 54.007 1.00 98.19 82 ARG A O 1
ATOM 605 N N . LYS A 1 83 ? -32.663 -7.304 53.142 1.00 97.50 83 LYS A N 1
ATOM 606 C CA . LYS A 1 83 ? -33.032 -6.399 54.240 1.00 97.50 83 LYS A CA 1
ATOM 607 C C . LYS A 1 83 ? -34.518 -6.057 54.229 1.00 97.50 83 LYS A C 1
ATOM 609 O O . LYS A 1 83 ? -35.125 -6.007 55.293 1.00 97.50 83 LYS A O 1
ATOM 614 N N . GLU A 1 84 ? -35.124 -5.886 53.060 1.00 97.50 84 GLU A N 1
ATOM 615 C CA . GLU A 1 84 ? -36.569 -5.697 52.913 1.00 97.50 84 GLU A CA 1
ATOM 616 C C . GLU A 1 84 ? -37.343 -6.929 53.387 1.00 97.50 84 GLU A C 1
ATOM 618 O O . GLU A 1 84 ? -38.317 -6.792 54.124 1.00 97.50 84 GLU A O 1
ATOM 623 N N . ALA A 1 85 ? -36.885 -8.139 53.052 1.00 97.19 85 ALA A N 1
ATOM 624 C CA . ALA A 1 85 ? -37.470 -9.373 53.572 1.00 97.19 85 ALA A CA 1
ATOM 625 C C . ALA A 1 85 ? -37.370 -9.456 55.106 1.00 97.19 85 ALA A C 1
ATOM 627 O O . ALA A 1 85 ? -38.351 -9.790 55.774 1.00 97.19 85 ALA A O 1
ATOM 628 N N . GLN A 1 86 ? -36.214 -9.094 55.676 1.00 96.38 86 GLN A N 1
ATOM 629 C CA . GLN A 1 86 ? -36.024 -9.031 57.126 1.00 96.38 86 GLN A CA 1
ATOM 630 C C . GLN A 1 86 ? -36.968 -8.007 57.778 1.00 96.38 86 GLN A C 1
ATOM 632 O O . GLN A 1 86 ? -37.642 -8.340 58.755 1.00 96.38 86 GLN A O 1
ATOM 637 N N . LEU A 1 87 ? -37.066 -6.801 57.209 1.00 96.44 87 LEU A N 1
ATOM 638 C CA . LEU A 1 87 ? -37.950 -5.732 57.677 1.00 96.44 87 LEU A CA 1
ATOM 639 C C . LEU A 1 87 ? -39.418 -6.173 57.657 1.00 96.44 87 LEU A C 1
ATOM 641 O O . LEU A 1 87 ? -40.136 -5.948 58.628 1.00 96.44 87 LEU A O 1
ATOM 645 N N . ASN A 1 88 ? -39.842 -6.834 56.577 1.00 95.31 88 ASN A N 1
ATOM 646 C CA . ASN A 1 88 ? -41.205 -7.335 56.410 1.00 95.31 88 ASN A CA 1
ATOM 647 C C . ASN A 1 88 ? -41.545 -8.467 57.389 1.00 95.31 88 ASN A C 1
ATOM 649 O O . ASN A 1 88 ? -42.694 -8.567 57.813 1.00 95.31 88 ASN A O 1
ATOM 653 N N . SER A 1 89 ? -40.573 -9.312 57.757 1.00 95.56 89 SER A N 1
ATOM 654 C CA . SER A 1 89 ? -40.792 -10.357 58.766 1.00 95.56 89 SER A CA 1
ATOM 655 C C . SER A 1 89 ? -41.024 -9.767 60.161 1.00 95.56 89 SER A C 1
ATOM 657 O O . SER A 1 89 ? -41.864 -10.265 60.907 1.00 95.56 89 SER A O 1
ATOM 659 N N . GLY A 1 90 ? -40.275 -8.714 60.516 1.00 88.75 90 GLY A N 1
ATOM 660 C CA . GLY A 1 90 ? -40.302 -8.071 61.833 1.00 88.75 90 GLY A CA 1
ATOM 661 C C . GLY A 1 90 ? -39.939 -8.983 63.014 1.00 88.75 90 GLY A C 1
ATOM 662 O O . GLY A 1 90 ? -40.024 -8.552 64.165 1.00 88.75 90 GLY A O 1
ATOM 663 N N . GLU A 1 91 ? -39.557 -10.238 62.767 1.00 89.62 91 GLU A N 1
ATOM 664 C CA . GLU A 1 91 ? -39.434 -11.254 63.807 1.00 89.62 91 GLU A CA 1
ATOM 665 C C . GLU A 1 91 ? -38.167 -11.028 64.642 1.00 89.62 91 GLU A C 1
ATOM 667 O O . GLU A 1 91 ? -37.057 -10.935 64.120 1.00 89.62 91 GLU A O 1
ATOM 672 N N . GLY A 1 92 ? -38.338 -10.901 65.961 1.00 87.38 92 GLY A N 1
ATOM 673 C CA . GLY A 1 92 ? -37.231 -10.674 66.895 1.00 87.38 92 GLY A CA 1
ATOM 674 C C . GLY A 1 92 ? -36.628 -9.262 66.877 1.00 87.38 92 GLY A C 1
ATOM 675 O O . GLY A 1 92 ? -35.615 -9.049 67.540 1.00 87.38 92 GLY A O 1
ATOM 676 N N . LEU A 1 93 ? -37.233 -8.302 66.167 1.00 92.06 93 LEU A N 1
ATOM 677 C CA . LEU A 1 93 ? -36.746 -6.921 66.063 1.00 92.06 93 LEU A CA 1
ATOM 678 C C . LEU A 1 93 ? -37.527 -5.965 66.974 1.00 92.06 93 LEU A C 1
ATOM 680 O O . LEU A 1 93 ? -38.751 -6.038 67.087 1.00 92.06 93 LEU A O 1
ATOM 684 N N . THR A 1 94 ? -36.828 -5.025 67.611 1.00 95.00 94 THR A N 1
ATOM 685 C CA . THR A 1 94 ? -37.462 -3.926 68.354 1.00 95.00 94 THR A CA 1
ATOM 686 C C . THR A 1 94 ? -37.840 -2.771 67.423 1.00 95.00 94 THR A C 1
ATOM 688 O O . THR A 1 94 ? -37.352 -2.667 66.300 1.00 95.00 94 THR A O 1
ATOM 691 N N . SER A 1 95 ? -38.657 -1.823 67.898 1.00 92.75 95 SER A N 1
ATOM 692 C CA . SER A 1 95 ? -38.991 -0.616 67.122 1.00 92.75 95 SER A CA 1
ATOM 6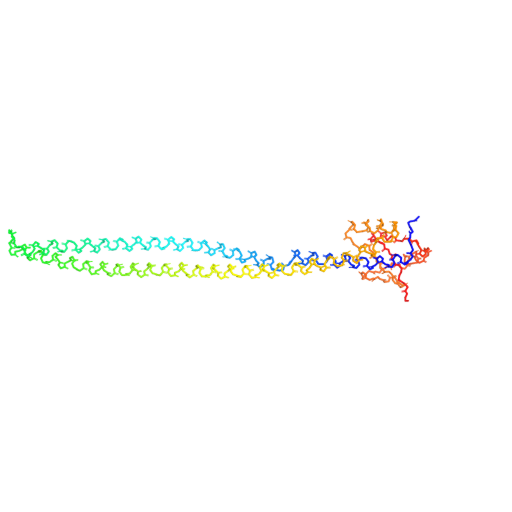93 C C . SER A 1 95 ? -37.759 0.190 66.699 1.00 92.75 95 SER A C 1
ATOM 695 O O . SER A 1 95 ? -37.763 0.785 65.627 1.00 92.75 95 SER A O 1
ATOM 697 N N . ARG A 1 96 ? -36.696 0.197 67.516 1.00 94.94 96 ARG A N 1
ATOM 698 C CA . ARG A 1 96 ? -35.436 0.864 67.165 1.00 94.94 96 ARG A CA 1
ATOM 699 C C . ARG A 1 96 ? -34.716 0.128 66.036 1.00 94.94 96 ARG A C 1
ATOM 701 O O . ARG A 1 96 ? -34.220 0.784 65.127 1.00 94.94 96 ARG A O 1
ATOM 708 N N . ASP A 1 97 ? -34.695 -1.203 66.077 1.00 94.62 97 ASP A N 1
ATOM 709 C CA . ASP A 1 97 ? -34.039 -2.021 65.050 1.00 94.62 97 ASP A CA 1
ATOM 710 C C . ASP A 1 97 ? -34.751 -1.891 63.698 1.00 94.62 97 ASP A C 1
ATOM 712 O O . ASP A 1 97 ? -34.098 -1.796 62.664 1.00 94.62 97 ASP A O 1
ATOM 716 N N . LEU A 1 98 ? -36.088 -1.803 63.703 1.00 95.12 98 LEU A N 1
ATOM 717 C CA . LEU A 1 98 ? -36.875 -1.555 62.492 1.00 95.12 98 LEU A CA 1
ATOM 718 C C . LEU A 1 98 ? -36.562 -0.185 61.868 1.00 95.12 98 LEU A C 1
ATOM 720 O O . LEU A 1 98 ? -36.424 -0.099 60.650 1.00 95.12 98 LEU A O 1
ATOM 724 N N . MET A 1 99 ? -36.420 0.874 62.677 1.00 95.75 99 MET A N 1
ATOM 725 C CA . MET A 1 99 ? -36.041 2.204 62.170 1.00 95.75 99 MET A CA 1
ATOM 726 C C . MET A 1 99 ? -34.618 2.209 61.600 1.00 95.75 99 MET A C 1
ATOM 728 O O . MET A 1 99 ? -34.411 2.715 60.501 1.00 95.75 99 MET A O 1
ATOM 732 N N . ALA A 1 100 ? -33.658 1.594 62.298 1.00 96.25 100 ALA A N 1
ATOM 733 C CA . ALA A 1 100 ? -32.286 1.474 61.804 1.00 96.25 100 ALA A CA 1
ATOM 734 C C . ALA A 1 100 ? -32.227 0.701 60.473 1.00 96.25 100 ALA A C 1
ATOM 736 O O . ALA A 1 100 ? -31.578 1.137 59.526 1.00 96.25 100 ALA A O 1
ATOM 737 N N . LEU A 1 101 ? -32.970 -0.405 60.359 1.00 96.56 101 LEU A N 1
ATOM 738 C CA . LEU A 1 101 ? -33.040 -1.198 59.131 1.00 96.56 101 LEU A CA 1
ATOM 739 C C . LEU A 1 101 ? -33.649 -0.410 57.957 1.00 96.56 101 LEU A C 1
ATOM 741 O O . LEU A 1 101 ? -33.191 -0.548 56.824 1.00 96.56 101 LEU A O 1
ATOM 745 N N . GLN A 1 102 ? -34.648 0.440 58.212 1.00 96.81 102 GLN A N 1
ATOM 746 C CA . GLN A 1 102 ? -35.218 1.336 57.198 1.00 96.81 102 GLN A CA 1
ATOM 747 C C . GLN A 1 102 ? -34.209 2.384 56.711 1.00 96.81 102 GLN A C 1
ATOM 749 O O . GLN A 1 102 ? -34.123 2.619 55.505 1.00 96.81 102 GLN A O 1
ATOM 754 N N . GLU A 1 103 ? -33.433 2.987 57.616 1.00 97.69 103 GLU A N 1
ATOM 755 C CA . GLU A 1 103 ? -32.367 3.934 57.258 1.00 97.69 103 GLU A CA 1
ATOM 756 C C . GLU A 1 103 ? -31.268 3.257 56.425 1.00 97.69 103 GLU A C 1
ATOM 758 O O . GLU A 1 103 ? -30.844 3.798 55.403 1.00 97.69 103 GLU A O 1
ATOM 763 N N . GLU A 1 104 ? -30.858 2.040 56.793 1.00 97.81 104 GLU A N 1
ATOM 764 C CA . GLU A 1 104 ? -29.889 1.253 56.022 1.00 97.81 104 GLU A CA 1
ATOM 765 C C . GLU A 1 104 ? -30.396 0.920 54.611 1.00 97.81 104 GLU A C 1
ATOM 767 O O . GLU A 1 104 ? -29.650 1.058 53.640 1.00 97.81 104 GLU A O 1
ATOM 772 N N . ILE A 1 105 ? -31.664 0.510 54.472 1.00 98.19 105 ILE A N 1
ATOM 773 C CA . ILE A 1 105 ? -32.287 0.263 53.161 1.00 98.19 105 ILE A CA 1
ATOM 774 C C . ILE A 1 105 ? -32.314 1.550 52.331 1.00 98.19 105 ILE A C 1
ATOM 776 O O . ILE A 1 105 ? -31.994 1.513 51.143 1.00 98.19 105 ILE A O 1
ATOM 780 N N . ALA A 1 106 ? -32.663 2.691 52.933 1.00 98.31 106 ALA A N 1
ATOM 781 C CA . ALA A 1 106 ? -32.656 3.978 52.240 1.00 98.31 106 ALA A CA 1
ATOM 782 C C . ALA A 1 106 ? -31.247 4.350 51.743 1.00 98.31 106 ALA A C 1
ATOM 784 O O . ALA A 1 106 ? -31.094 4.764 50.593 1.00 98.31 106 ALA A O 1
ATOM 785 N N . GLY A 1 107 ? -30.216 4.127 52.565 1.00 98.44 107 GLY A N 1
ATOM 786 C CA . GLY A 1 107 ? -28.818 4.312 52.172 1.00 98.44 107 GLY A CA 1
ATOM 787 C C . GLY A 1 107 ? -28.401 3.401 51.014 1.00 98.44 107 GLY A C 1
ATOM 788 O O . GLY A 1 107 ? -27.833 3.874 50.032 1.00 98.44 107 GLY A O 1
ATOM 789 N N . LEU A 1 108 ? -28.744 2.109 51.075 1.00 98.50 108 LEU A N 1
ATOM 790 C CA . LEU A 1 108 ? -28.461 1.162 49.990 1.00 98.50 108 LEU A CA 1
ATOM 791 C C . LEU A 1 108 ? -29.185 1.522 48.691 1.00 98.50 108 LEU A C 1
ATOM 793 O O . LEU A 1 108 ? -28.604 1.379 47.622 1.00 98.50 108 LEU A O 1
ATOM 797 N N . ARG A 1 109 ? -30.428 2.012 48.762 1.00 98.38 109 ARG A N 1
ATOM 798 C CA . ARG A 1 109 ? -31.170 2.483 47.583 1.00 98.38 109 ARG A CA 1
ATOM 799 C C . ARG A 1 109 ? -30.502 3.699 46.941 1.00 98.38 109 ARG A C 1
ATOM 801 O O . ARG A 1 109 ? -30.403 3.741 45.722 1.00 98.38 109 ARG A O 1
ATOM 808 N N . SER A 1 110 ? -29.984 4.633 47.742 1.00 98.38 110 SER A N 1
ATOM 809 C CA . SER A 1 110 ? -29.206 5.767 47.225 1.00 98.38 110 SER A CA 1
ATOM 810 C C . SER A 1 110 ? -27.889 5.326 46.575 1.00 98.38 110 SER A C 1
ATOM 812 O O . SER A 1 110 ? -27.494 5.878 45.551 1.00 98.38 110 SER A O 1
ATOM 814 N N . LEU A 1 111 ? -27.218 4.310 47.129 1.00 98.50 111 LEU A N 1
ATOM 815 C CA . LEU A 1 111 ? -26.039 3.710 46.494 1.00 98.50 111 LEU A CA 1
ATOM 816 C C . LEU A 1 111 ? -26.397 2.968 45.202 1.00 98.50 111 LEU A C 1
ATOM 818 O O . LEU A 1 111 ? -25.629 3.015 44.248 1.00 98.50 111 LEU A O 1
ATOM 822 N N . LEU A 1 112 ? -27.549 2.295 45.156 1.00 98.44 112 LEU A N 1
ATOM 823 C CA . LEU A 1 112 ? -28.021 1.609 43.955 1.00 98.44 112 LEU A CA 1
ATOM 824 C C . LEU A 1 112 ? -28.341 2.595 42.826 1.00 98.44 112 LEU A C 1
ATOM 826 O O . LEU A 1 112 ? -28.048 2.295 41.678 1.00 98.44 112 LEU A O 1
ATOM 830 N N . GLU A 1 113 ? -28.910 3.759 43.139 1.00 98.31 113 GLU A N 1
ATOM 831 C CA . GLU A 1 113 ? -29.137 4.827 42.156 1.00 98.31 113 GLU A CA 1
ATOM 832 C C . GLU A 1 113 ? -27.810 5.304 41.546 1.00 98.31 113 GLU A C 1
ATOM 834 O O . GLU A 1 113 ? -27.657 5.305 40.330 1.00 98.31 113 GLU A O 1
ATOM 839 N N . GLN A 1 114 ? -26.801 5.566 42.384 1.00 98.25 114 GLN A N 1
ATOM 840 C CA . GLN A 1 114 ? -25.453 5.920 41.917 1.00 98.25 114 GLN A CA 1
ATOM 841 C C . GLN A 1 114 ? -24.797 4.801 41.092 1.00 98.25 114 GLN A C 1
ATOM 843 O O . GLN A 1 114 ? -24.089 5.076 40.125 1.00 98.25 114 GLN A O 1
ATOM 848 N N . ALA A 1 115 ? -25.012 3.537 41.470 1.00 98.38 115 ALA A N 1
ATOM 849 C CA . ALA A 1 115 ? -24.508 2.391 40.719 1.00 98.38 115 ALA A CA 1
ATOM 850 C C . ALA A 1 115 ? -25.199 2.252 39.354 1.00 98.38 115 ALA A C 1
ATOM 852 O O . ALA A 1 115 ? -24.525 1.953 38.375 1.00 98.38 115 ALA A O 1
ATOM 853 N N . ALA A 1 116 ? -26.503 2.530 39.269 1.00 97.75 116 ALA A N 1
ATOM 854 C CA . ALA A 1 116 ? -27.245 2.515 38.012 1.00 97.75 116 ALA A CA 1
ATOM 855 C C . ALA A 1 116 ? -26.772 3.618 37.050 1.00 97.75 116 ALA A C 1
ATOM 857 O O . ALA A 1 116 ? -26.605 3.352 35.862 1.00 97.75 116 ALA A O 1
ATOM 858 N N . ASP A 1 117 ? -26.486 4.822 37.557 1.00 98.19 117 ASP A N 1
ATOM 859 C CA . ASP A 1 117 ? -25.886 5.893 36.750 1.00 98.19 117 ASP A CA 1
ATOM 860 C C . ASP A 1 117 ? -24.496 5.489 36.226 1.00 98.19 117 ASP A C 1
ATOM 862 O O . ASP A 1 117 ? -24.157 5.742 35.069 1.00 98.19 117 ASP A O 1
ATOM 866 N N . ALA A 1 118 ? -23.688 4.826 37.061 1.00 98.00 118 ALA A N 1
ATOM 867 C CA . ALA A 1 118 ? -22.370 4.330 36.669 1.00 98.00 118 ALA A CA 1
ATOM 868 C C . ALA A 1 118 ? -22.443 3.178 35.649 1.00 98.00 118 ALA A C 1
ATOM 870 O O . ALA A 1 118 ? -21.616 3.121 34.742 1.00 98.00 118 ALA A O 1
ATOM 871 N N . GLU A 1 119 ? -23.420 2.279 35.785 1.00 98.25 119 GLU A N 1
ATOM 872 C CA . GLU A 1 119 ? -23.716 1.197 34.837 1.00 98.25 119 GLU A CA 1
ATOM 873 C C . GLU A 1 119 ? -24.115 1.769 33.473 1.00 98.25 119 GLU A C 1
ATOM 875 O O . GLU A 1 119 ? -23.542 1.382 32.458 1.00 98.25 119 GLU A O 1
ATOM 880 N N . PHE A 1 120 ? -25.005 2.767 33.446 1.00 98.44 120 PHE A N 1
ATOM 881 C CA . PHE A 1 120 ? -25.399 3.443 32.210 1.00 98.44 120 PHE A CA 1
ATOM 882 C C . PHE A 1 120 ? -24.216 4.149 31.531 1.00 98.44 120 PHE A C 1
ATOM 884 O O . PHE A 1 120 ? -23.996 3.974 30.337 1.00 98.44 120 PHE A O 1
ATOM 891 N N . ALA A 1 121 ? -23.394 4.875 32.293 1.00 98.31 121 ALA A N 1
ATOM 892 C CA . ALA A 1 121 ? -22.191 5.507 31.751 1.00 98.31 121 ALA A CA 1
ATOM 893 C C . ALA A 1 121 ? -21.156 4.485 31.236 1.00 98.31 121 ALA A C 1
ATOM 895 O O . ALA A 1 121 ? -20.412 4.768 30.296 1.00 98.31 121 ALA A O 1
ATOM 896 N N . ALA A 1 122 ? -21.073 3.299 31.852 1.00 98.50 122 ALA A N 1
ATOM 897 C CA . ALA A 1 122 ? -20.208 2.223 31.377 1.00 98.50 122 ALA A CA 1
ATOM 898 C C . ALA A 1 122 ? -20.724 1.611 30.066 1.00 98.50 122 ALA A C 1
ATOM 900 O O . ALA A 1 122 ? -19.907 1.337 29.188 1.00 98.50 122 ALA A O 1
ATOM 901 N N . LEU A 1 123 ? -22.045 1.467 29.923 1.00 98.44 123 LEU A N 1
ATOM 902 C CA . LEU A 1 123 ? -22.697 1.016 28.692 1.00 98.44 123 LEU A CA 1
ATOM 903 C C . LEU A 1 123 ? -22.459 2.003 27.540 1.00 98.44 123 LEU A C 1
ATOM 905 O O . LEU A 1 123 ? -22.009 1.599 26.475 1.00 98.44 123 LEU A O 1
ATOM 909 N N . GLU A 1 124 ? -22.664 3.307 27.761 1.00 98.50 124 GLU A N 1
ATOM 910 C CA . GLU A 1 124 ? -22.376 4.328 26.738 1.00 98.50 124 GLU A CA 1
ATOM 911 C C . GLU A 1 124 ? -20.903 4.283 26.295 1.00 98.50 124 GLU A C 1
ATOM 913 O O . GLU A 1 124 ? -20.596 4.363 25.106 1.00 98.50 124 GLU A O 1
ATOM 918 N N . ALA A 1 125 ? -19.975 4.097 27.239 1.00 98.31 125 ALA A N 1
ATOM 919 C CA . ALA A 1 125 ? -18.550 4.002 26.930 1.00 98.31 125 ALA A CA 1
ATOM 920 C C . ALA A 1 125 ? -18.177 2.733 26.138 1.00 98.31 125 ALA A C 1
ATOM 922 O O . ALA A 1 125 ? -17.205 2.756 25.379 1.00 98.31 125 ALA A O 1
ATOM 923 N N . GLU A 1 126 ? -18.897 1.628 26.333 1.00 98.62 126 GLU A N 1
ATOM 924 C CA . GLU A 1 126 ? -18.752 0.409 25.533 1.00 98.62 126 GLU A CA 1
ATOM 925 C C . GLU A 1 126 ? -19.267 0.635 24.108 1.00 98.62 126 GLU A C 1
ATOM 927 O O . GLU A 1 126 ? -18.516 0.417 23.155 1.00 98.62 126 GLU A O 1
ATOM 932 N N . GLU A 1 127 ? -20.481 1.174 23.957 1.00 98.50 127 GLU A N 1
ATOM 933 C CA . GLU A 1 127 ? -21.074 1.486 22.651 1.00 98.50 127 GLU A CA 1
ATOM 934 C C . GLU A 1 127 ? -20.188 2.442 21.829 1.00 98.50 127 GLU A C 1
ATOM 936 O O . GLU A 1 127 ? -19.985 2.248 20.625 1.00 98.50 127 GLU A O 1
ATOM 941 N N . GLU A 1 128 ? -19.604 3.462 22.468 1.00 98.50 128 GLU A N 1
ATOM 942 C CA . GLU A 1 128 ? -18.654 4.377 21.826 1.00 98.50 128 GLU A CA 1
ATOM 943 C C . GLU A 1 128 ? -17.383 3.660 21.344 1.00 98.50 128 GLU A C 1
ATOM 945 O O . GLU A 1 128 ? -16.909 3.910 20.228 1.00 98.50 128 GLU A O 1
ATOM 950 N N . ALA A 1 129 ? -16.831 2.754 22.157 1.00 98.44 129 ALA A N 1
ATOM 951 C CA . ALA A 1 129 ? -15.639 1.991 21.800 1.00 98.44 129 ALA A CA 1
ATOM 952 C C . ALA A 1 129 ? -15.911 1.035 20.624 1.00 98.44 129 ALA A C 1
ATOM 954 O O . ALA A 1 129 ? -15.107 0.950 19.689 1.00 98.44 129 ALA A O 1
ATOM 955 N N . GLU A 1 130 ? -17.062 0.359 20.617 1.00 98.50 130 GLU A N 1
ATOM 956 C CA . GLU A 1 130 ? -17.485 -0.504 19.510 1.00 98.50 130 GLU A CA 1
ATOM 957 C C . GLU A 1 130 ? -17.698 0.291 18.215 1.00 98.50 130 GLU A C 1
ATOM 959 O O . GLU A 1 130 ? -17.258 -0.118 17.130 1.00 98.50 130 GLU A O 1
ATOM 964 N N . ALA A 1 131 ? -18.338 1.461 18.314 1.00 98.62 131 ALA A N 1
ATOM 965 C CA . ALA A 1 131 ? -18.560 2.347 17.179 1.00 98.62 131 ALA A CA 1
ATOM 966 C C . ALA A 1 131 ? -17.237 2.813 16.550 1.00 98.62 131 ALA A C 1
ATOM 968 O O . ALA A 1 131 ? -17.140 2.915 15.318 1.00 98.62 131 ALA A O 1
ATOM 969 N N . GLU A 1 132 ? -16.213 3.049 17.372 1.00 98.50 132 GLU A N 1
ATOM 970 C CA . GLU A 1 132 ? -14.872 3.411 16.920 1.00 98.50 132 GLU A CA 1
ATOM 971 C C . GLU A 1 132 ? -14.188 2.261 16.167 1.00 98.50 132 GLU A C 1
ATOM 973 O O . GLU A 1 132 ? -13.678 2.473 15.061 1.00 98.50 132 GLU A O 1
ATOM 978 N N . VAL A 1 133 ? -14.256 1.025 16.677 1.00 98.69 133 VAL A N 1
ATOM 979 C CA . VAL A 1 133 ? -13.764 -0.162 15.950 1.00 98.69 133 VAL A CA 1
ATOM 980 C C . VAL A 1 133 ? -14.465 -0.289 14.596 1.00 98.69 133 VAL A C 1
ATOM 982 O O . VAL A 1 133 ? -13.804 -0.397 13.559 1.00 98.69 133 VAL A O 1
ATOM 985 N N . ALA A 1 134 ? -15.797 -0.186 14.571 1.00 98.56 134 ALA A N 1
ATOM 986 C CA . ALA A 1 134 ? -16.573 -0.265 13.336 1.00 98.56 134 ALA A CA 1
ATOM 987 C C . ALA A 1 134 ? -16.216 0.857 12.343 1.00 98.56 134 ALA A C 1
ATOM 989 O O . ALA A 1 134 ? -16.260 0.665 11.122 1.00 98.56 134 ALA A O 1
ATOM 990 N N . ARG A 1 135 ? -15.863 2.049 12.840 1.00 98.62 135 ARG A N 1
ATOM 991 C CA . ARG A 1 135 ? -15.388 3.171 12.021 1.00 98.62 135 ARG A CA 1
ATOM 992 C C . ARG A 1 135 ? -14.036 2.856 11.386 1.00 98.62 135 ARG A C 1
ATOM 994 O O . ARG A 1 135 ? -13.904 3.037 10.173 1.00 98.62 135 ARG A O 1
ATOM 1001 N N . ILE A 1 136 ? -13.074 2.357 12.160 1.00 98.56 136 ILE A N 1
ATOM 1002 C CA . ILE A 1 136 ? -11.741 1.994 11.660 1.00 98.56 136 ILE A CA 1
ATOM 1003 C C . ILE A 1 136 ? -11.834 0.834 10.656 1.00 98.56 136 ILE A C 1
ATOM 1005 O O . ILE A 1 136 ? -11.200 0.884 9.600 1.00 98.56 136 ILE A O 1
ATOM 1009 N N . ASP A 1 137 ? -12.681 -0.167 10.906 1.00 98.50 137 ASP A N 1
ATOM 1010 C CA . ASP A 1 137 ? -12.893 -1.284 9.975 1.00 98.50 137 ASP A CA 1
ATOM 1011 C C . ASP A 1 137 ? -13.402 -0.801 8.602 1.00 98.50 137 ASP A C 1
ATOM 1013 O O . ASP A 1 137 ? -12.921 -1.259 7.557 1.00 98.50 137 ASP A O 1
ATOM 1017 N N . ARG A 1 138 ? -14.308 0.190 8.573 1.00 98.62 138 ARG A N 1
ATOM 1018 C CA . ARG A 1 138 ? -14.760 0.829 7.320 1.00 98.62 138 ARG A CA 1
ATOM 1019 C C . ARG A 1 138 ? -13.623 1.549 6.591 1.00 98.62 138 ARG A C 1
ATOM 1021 O O . ARG A 1 138 ? -13.535 1.463 5.365 1.00 98.62 138 ARG A O 1
ATOM 1028 N N . GLU A 1 139 ? -12.742 2.237 7.312 1.00 98.44 139 GLU A N 1
ATOM 1029 C CA . GLU A 1 139 ? -11.574 2.900 6.718 1.00 98.44 139 GLU A CA 1
ATOM 1030 C C . GLU A 1 139 ? -10.582 1.890 6.128 1.00 98.44 139 GLU A C 1
ATOM 1032 O O . GLU A 1 139 ? -10.100 2.079 5.008 1.00 98.44 139 GLU A O 1
ATOM 1037 N N . ILE A 1 140 ? -10.309 0.792 6.842 1.00 98.44 140 ILE A N 1
ATOM 1038 C CA . ILE A 1 140 ? -9.459 -0.302 6.354 1.00 98.44 140 ILE A CA 1
ATOM 1039 C C . ILE A 1 140 ? -10.054 -0.903 5.077 1.00 98.44 140 ILE A C 1
ATOM 1041 O O . ILE A 1 140 ? -9.324 -1.121 4.107 1.00 98.44 140 ILE A O 1
ATOM 1045 N N . ALA A 1 141 ? -11.365 -1.158 5.049 1.00 98.25 141 ALA A N 1
ATOM 1046 C CA . ALA A 1 141 ? -12.047 -1.685 3.870 1.00 98.25 141 ALA A CA 1
ATOM 1047 C C . ALA A 1 141 ? -11.921 -0.735 2.666 1.00 98.25 141 ALA A C 1
ATOM 1049 O O . ALA A 1 141 ? -11.555 -1.172 1.574 1.00 98.25 141 ALA A O 1
ATOM 1050 N N . ALA A 1 142 ? -12.124 0.569 2.873 1.00 98.44 142 ALA A N 1
ATOM 1051 C CA . ALA A 1 142 ? -11.963 1.574 1.825 1.00 98.44 142 ALA A CA 1
ATOM 1052 C C . ALA A 1 142 ? -10.518 1.649 1.295 1.00 98.44 142 ALA A C 1
ATOM 1054 O O . ALA A 1 142 ? -10.301 1.780 0.089 1.00 98.44 142 ALA A O 1
ATOM 1055 N N . LEU A 1 143 ? -9.512 1.537 2.170 1.00 98.50 143 LEU A N 1
ATOM 1056 C CA . LEU A 1 143 ? -8.106 1.486 1.758 1.00 98.50 143 LEU A CA 1
ATOM 1057 C C . LEU A 1 143 ? -7.798 0.229 0.937 1.00 98.50 143 LEU A C 1
ATOM 1059 O O . LEU A 1 143 ? -7.140 0.329 -0.098 1.00 98.50 143 LEU A O 1
ATOM 1063 N N . LYS A 1 144 ? -8.299 -0.939 1.356 1.00 97.75 144 LYS A N 1
ATOM 1064 C CA . LYS A 1 144 ? -8.134 -2.201 0.614 1.00 97.75 144 LYS A CA 1
ATOM 1065 C C . LYS A 1 144 ? -8.768 -2.131 -0.773 1.00 97.75 144 LYS A C 1
ATOM 1067 O O . LYS A 1 144 ? -8.135 -2.541 -1.741 1.00 97.75 144 LYS A O 1
ATOM 1072 N N . GLU A 1 145 ? -9.961 -1.556 -0.884 1.00 98.31 145 GLU A N 1
ATOM 1073 C CA . GLU A 1 145 ? -10.627 -1.356 -2.173 1.00 98.31 145 GLU A CA 1
ATOM 1074 C C . GLU A 1 145 ? -9.788 -0.469 -3.106 1.00 98.31 145 GLU A C 1
ATOM 1076 O O . GLU A 1 145 ? -9.547 -0.816 -4.261 1.00 98.31 145 GLU A O 1
ATOM 1081 N N . ARG A 1 146 ? -9.234 0.634 -2.589 1.00 98.31 146 ARG A N 1
ATOM 1082 C CA . ARG A 1 146 ? -8.324 1.498 -3.361 1.00 98.31 146 ARG A CA 1
ATOM 1083 C C . ARG A 1 146 ? -7.059 0.766 -3.812 1.00 98.31 146 ARG A C 1
ATOM 1085 O O . ARG A 1 146 ? -6.606 0.990 -4.932 1.00 98.31 146 ARG A O 1
ATOM 1092 N N . VAL A 1 147 ? -6.501 -0.113 -2.975 1.00 98.44 147 VAL A N 1
ATOM 1093 C CA . VAL A 1 147 ? -5.358 -0.965 -3.351 1.00 98.44 147 VAL A CA 1
ATOM 1094 C C . VAL A 1 147 ? -5.733 -1.901 -4.500 1.00 98.44 147 VAL A C 1
ATOM 1096 O O . VAL A 1 147 ? -4.972 -2.007 -5.459 1.00 98.44 147 VAL A O 1
ATOM 1099 N N . LEU A 1 148 ? -6.896 -2.553 -4.439 1.00 98.19 148 LEU A N 1
ATOM 1100 C CA . LEU A 1 148 ? -7.360 -3.450 -5.503 1.00 98.19 148 LEU A CA 1
ATOM 1101 C C . LEU A 1 148 ? -7.558 -2.700 -6.825 1.00 98.19 148 LEU A C 1
ATOM 1103 O O . LEU A 1 148 ? -7.034 -3.124 -7.854 1.00 98.19 148 LEU A O 1
ATOM 1107 N N . GLN A 1 149 ? -8.232 -1.550 -6.788 1.00 98.00 149 GLN A N 1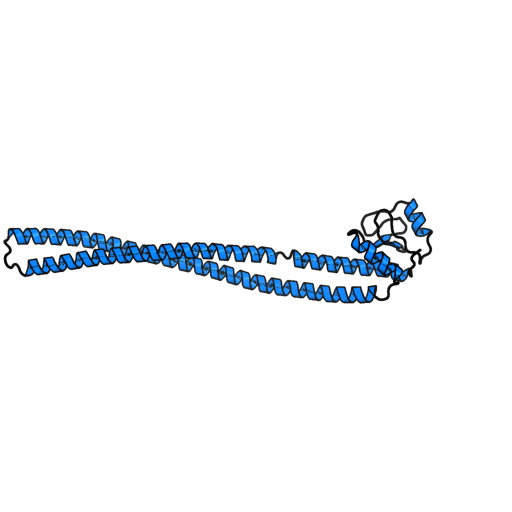
ATOM 1108 C CA . GLN A 1 149 ? -8.447 -0.709 -7.968 1.00 98.00 149 GLN A CA 1
ATOM 1109 C C . GLN A 1 149 ? -7.130 -0.199 -8.563 1.00 98.00 149 GLN A C 1
ATOM 1111 O O . GLN A 1 149 ? -6.935 -0.251 -9.777 1.00 98.00 149 GLN A O 1
ATOM 1116 N N . GLY A 1 150 ? -6.210 0.282 -7.723 1.00 98.25 150 GLY A N 1
ATOM 1117 C CA . GLY A 1 150 ? -4.902 0.753 -8.175 1.00 98.25 150 GLY A CA 1
ATOM 1118 C C . GLY A 1 150 ? -4.041 -0.371 -8.752 1.00 98.25 150 GLY A C 1
ATOM 1119 O O . GLY A 1 150 ? -3.320 -0.152 -9.721 1.00 98.25 150 GLY A O 1
ATOM 1120 N N . ARG A 1 151 ? -4.147 -1.587 -8.202 1.00 98.06 151 ARG A N 1
ATOM 1121 C CA . ARG A 1 151 ? -3.445 -2.764 -8.718 1.00 98.06 151 ARG A CA 1
ATOM 1122 C C . ARG A 1 151 ? -3.968 -3.173 -10.090 1.00 98.06 151 ARG A C 1
ATOM 1124 O O . ARG A 1 151 ? -3.147 -3.406 -10.966 1.00 98.06 151 ARG A O 1
ATOM 1131 N N . ALA A 1 152 ? -5.286 -3.207 -10.282 1.00 98.19 152 ALA A N 1
ATOM 1132 C CA . ALA A 1 152 ? -5.879 -3.508 -11.585 1.00 98.19 152 ALA A CA 1
ATOM 1133 C C . ALA A 1 152 ? -5.408 -2.509 -12.656 1.00 98.19 152 ALA A C 1
ATOM 1135 O O . ALA A 1 152 ? -4.928 -2.916 -13.706 1.00 98.19 152 ALA A O 1
ATOM 1136 N N . ARG A 1 153 ? -5.424 -1.205 -12.340 1.00 98.06 153 ARG A N 1
ATOM 1137 C CA . ARG A 1 153 ? -4.902 -0.161 -13.242 1.00 98.06 153 ARG A CA 1
ATOM 1138 C C . ARG A 1 153 ? -3.419 -0.347 -13.558 1.00 98.06 153 ARG A C 1
ATOM 1140 O O . ARG A 1 153 ? -3.035 -0.286 -14.716 1.00 98.06 153 ARG A O 1
ATOM 1147 N N . LEU A 1 154 ? -2.592 -0.615 -12.543 1.00 98.31 154 LEU A N 1
ATOM 1148 C CA . LEU A 1 154 ? -1.168 -0.879 -12.753 1.00 98.31 154 LEU A CA 1
ATOM 1149 C C . LEU A 1 154 ? -0.945 -2.115 -13.637 1.00 98.31 154 LEU A C 1
ATOM 1151 O O . LEU A 1 154 ? -0.048 -2.102 -14.471 1.00 98.31 154 LEU A O 1
ATOM 1155 N N . GLU A 1 155 ? -1.717 -3.185 -13.445 1.00 98.06 155 GLU A N 1
ATOM 1156 C CA . GLU A 1 155 ? -1.627 -4.394 -14.270 1.00 98.06 155 GLU A CA 1
ATOM 1157 C C . GLU A 1 155 ? -1.989 -4.100 -15.736 1.00 98.06 155 GLU A C 1
ATOM 1159 O O . GLU A 1 155 ? -1.253 -4.530 -16.627 1.00 98.06 155 GLU A O 1
ATOM 1164 N N . ASP A 1 156 ? -3.037 -3.307 -15.984 1.00 98.12 156 ASP A N 1
ATOM 1165 C CA . ASP A 1 156 ? -3.431 -2.866 -17.328 1.00 98.12 156 ASP A CA 1
ATOM 1166 C C . ASP A 1 156 ? -2.350 -1.992 -17.992 1.00 98.12 156 ASP A C 1
ATOM 1168 O O . ASP A 1 156 ? -1.938 -2.267 -19.123 1.00 98.12 156 ASP A O 1
ATOM 1172 N N . ASP A 1 157 ? -1.835 -0.981 -17.283 1.00 97.75 157 ASP A N 1
ATOM 1173 C CA . ASP A 1 157 ? -0.794 -0.071 -17.785 1.00 97.75 157 ASP A CA 1
ATOM 1174 C C . ASP A 1 157 ? 0.496 -0.843 -18.122 1.00 97.75 157 ASP A C 1
ATOM 1176 O O . ASP A 1 157 ? 1.092 -0.688 -19.193 1.00 97.75 157 ASP A O 1
ATOM 1180 N N . VAL A 1 158 ? 0.911 -1.754 -17.236 1.00 98.00 158 VAL A N 1
ATOM 1181 C CA . VAL A 1 158 ? 2.088 -2.607 -17.451 1.00 98.00 158 VAL A CA 1
ATOM 1182 C C . VAL A 1 158 ? 1.871 -3.560 -18.626 1.00 98.00 158 VAL A C 1
ATOM 1184 O O . VAL A 1 158 ? 2.800 -3.782 -19.408 1.00 98.00 158 VAL A O 1
ATOM 1187 N N . ALA A 1 159 ? 0.666 -4.108 -18.800 1.00 98.25 159 ALA A N 1
ATOM 1188 C CA . ALA A 1 159 ? 0.351 -4.956 -19.944 1.00 98.25 159 ALA A CA 1
ATOM 1189 C C . ALA A 1 159 ? 0.482 -4.192 -21.271 1.00 98.25 159 ALA A C 1
ATOM 1191 O O . ALA A 1 159 ? 1.065 -4.724 -22.221 1.00 98.25 159 ALA A O 1
ATOM 1192 N N . GLN A 1 160 ? 0.022 -2.937 -21.326 1.00 98.12 160 GLN A N 1
ATOM 1193 C CA . GLN A 1 160 ? 0.189 -2.071 -22.497 1.00 98.12 160 GLN A CA 1
ATOM 1194 C C . GLN A 1 160 ? 1.665 -1.780 -22.786 1.00 98.12 160 GLN A C 1
ATOM 1196 O O . GLN A 1 160 ? 2.109 -1.954 -23.923 1.00 98.12 160 GLN A O 1
ATOM 1201 N N . ILE A 1 161 ? 2.450 -1.428 -21.762 1.00 97.88 161 ILE A N 1
ATOM 1202 C CA . ILE A 1 161 ? 3.895 -1.190 -21.909 1.00 97.88 161 ILE A CA 1
ATOM 1203 C C . ILE A 1 161 ? 4.608 -2.446 -22.430 1.00 97.88 161 ILE A C 1
ATOM 1205 O O . ILE A 1 161 ? 5.469 -2.363 -23.307 1.00 97.88 161 ILE A O 1
ATOM 1209 N N . ILE A 1 162 ? 4.260 -3.629 -21.913 1.00 97.88 162 ILE A N 1
ATOM 1210 C CA . ILE A 1 162 ? 4.840 -4.900 -22.365 1.00 97.88 162 ILE A CA 1
ATOM 1211 C C . ILE A 1 162 ? 4.465 -5.189 -23.821 1.00 97.88 162 ILE A C 1
ATOM 1213 O O . ILE A 1 162 ? 5.330 -5.637 -24.577 1.00 97.88 162 ILE A O 1
ATOM 1217 N N . ALA A 1 163 ? 3.212 -4.952 -24.217 1.00 98.38 163 ALA A N 1
ATOM 1218 C CA . ALA A 1 163 ? 2.759 -5.148 -25.592 1.00 98.38 163 ALA A CA 1
ATOM 1219 C C . ALA A 1 163 ? 3.518 -4.233 -26.563 1.00 98.38 163 ALA A C 1
ATOM 1221 O O . ALA A 1 163 ? 4.153 -4.733 -27.491 1.00 98.38 163 ALA A O 1
ATOM 1222 N N . GLN A 1 164 ? 3.575 -2.930 -26.273 1.00 98.19 164 GLN A N 1
ATOM 1223 C CA . GLN A 1 164 ? 4.334 -1.958 -27.069 1.00 98.19 164 GLN A CA 1
ATOM 1224 C C . GLN A 1 164 ? 5.817 -2.326 -27.154 1.00 98.19 164 GLN A C 1
ATOM 1226 O O . GLN A 1 164 ? 6.411 -2.319 -28.229 1.00 98.19 164 GLN A O 1
ATOM 1231 N N . ARG A 1 165 ? 6.428 -2.722 -26.031 1.00 98.12 165 ARG A N 1
ATOM 1232 C CA . ARG A 1 165 ? 7.835 -3.136 -26.013 1.00 98.12 165 ARG A CA 1
ATOM 1233 C C . ARG A 1 165 ? 8.084 -4.364 -26.889 1.00 98.12 165 ARG A C 1
ATOM 1235 O O . ARG A 1 165 ? 9.141 -4.443 -27.500 1.00 98.12 165 ARG A O 1
ATOM 1242 N N . ARG A 1 166 ? 7.146 -5.317 -26.957 1.00 98.38 166 ARG A N 1
ATOM 1243 C CA . ARG A 1 166 ? 7.261 -6.498 -27.834 1.00 98.38 166 ARG A CA 1
ATOM 1244 C C . ARG A 1 166 ? 7.192 -6.123 -29.312 1.00 98.38 166 ARG A C 1
ATOM 1246 O O . ARG A 1 166 ? 7.972 -6.664 -30.085 1.00 98.38 166 ARG A O 1
ATOM 1253 N N . GLU A 1 167 ? 6.294 -5.217 -29.686 1.00 98.38 167 GLU A N 1
ATOM 1254 C CA . GLU A 1 167 ? 6.170 -4.729 -31.067 1.00 98.38 167 GLU A CA 1
ATOM 1255 C C . GLU A 1 167 ? 7.449 -4.011 -31.512 1.00 98.38 167 GLU A C 1
ATOM 1257 O O . GLU A 1 167 ? 8.052 -4.393 -32.514 1.00 98.38 167 GLU A O 1
ATOM 1262 N N . ILE A 1 168 ? 7.929 -3.062 -30.701 1.00 98.44 168 ILE A N 1
ATOM 1263 C CA . ILE A 1 168 ? 9.162 -2.309 -30.974 1.00 98.44 168 ILE A CA 1
ATOM 1264 C C . ILE A 1 168 ? 10.379 -3.242 -30.999 1.00 98.44 168 ILE A C 1
ATOM 1266 O O . ILE A 1 168 ? 11.259 -3.089 -31.841 1.00 98.44 168 ILE A O 1
ATOM 1270 N N . GLN A 1 169 ? 10.437 -4.239 -30.109 1.00 98.31 169 GLN A N 1
ATOM 1271 C CA . GLN A 1 169 ? 11.510 -5.236 -30.115 1.00 98.31 169 GLN A CA 1
ATOM 1272 C C . GLN A 1 169 ? 11.510 -6.062 -31.409 1.00 98.31 169 GLN A C 1
ATOM 1274 O O . GLN A 1 169 ? 12.573 -6.287 -31.979 1.00 98.31 169 GLN A O 1
ATOM 1279 N N . ALA A 1 170 ? 10.340 -6.487 -31.894 1.00 98.44 170 ALA A N 1
ATOM 1280 C CA . ALA A 1 170 ? 10.237 -7.245 -33.138 1.00 98.44 170 ALA A CA 1
ATOM 1281 C C . ALA A 1 170 ? 10.681 -6.415 -34.355 1.00 98.44 170 ALA A C 1
ATOM 1283 O O . ALA A 1 170 ? 11.411 -6.923 -35.205 1.00 98.44 170 ALA A O 1
ATOM 1284 N N . GLU A 1 171 ? 10.289 -5.139 -34.416 1.00 98.31 171 GLU A N 1
ATOM 1285 C CA . GLU A 1 171 ? 10.755 -4.202 -35.445 1.00 98.31 171 GLU A CA 1
ATOM 1286 C C . GLU A 1 171 ? 12.275 -4.006 -35.370 1.00 98.31 171 GLU A C 1
ATOM 1288 O O . GLU A 1 171 ? 12.982 -4.139 -36.372 1.00 98.31 171 GLU A O 1
ATOM 1293 N N . ARG A 1 172 ? 12.794 -3.784 -34.158 1.00 98.12 172 ARG A N 1
ATOM 1294 C CA . ARG A 1 172 ? 14.225 -3.623 -33.894 1.00 98.12 172 ARG A CA 1
ATOM 1295 C C . ARG A 1 172 ? 15.019 -4.836 -34.361 1.00 98.12 172 ARG A C 1
ATOM 1297 O O . ARG A 1 172 ? 16.057 -4.673 -34.996 1.00 98.12 172 ARG A O 1
ATOM 1304 N N . ASP A 1 173 ? 14.547 -6.043 -34.067 1.00 98.06 173 ASP A N 1
ATOM 1305 C CA . ASP A 1 173 ? 15.237 -7.278 -34.441 1.00 98.06 173 ASP A CA 1
ATOM 1306 C C . ASP A 1 173 ? 15.169 -7.544 -35.949 1.00 98.06 173 ASP A C 1
ATOM 1308 O O . ASP A 1 173 ? 16.159 -7.996 -36.527 1.00 98.06 173 ASP A O 1
ATOM 1312 N N . ALA A 1 174 ? 14.057 -7.197 -36.605 1.00 98.12 174 ALA A N 1
ATOM 1313 C CA . ALA A 1 174 ? 13.929 -7.280 -38.059 1.00 98.12 174 ALA A CA 1
ATOM 1314 C C . ALA A 1 174 ? 14.904 -6.339 -38.790 1.00 98.12 174 ALA A C 1
ATOM 1316 O O . ALA A 1 174 ? 15.467 -6.731 -39.812 1.00 98.12 174 ALA A O 1
ATOM 1317 N N . LEU A 1 175 ? 15.134 -5.131 -38.257 1.00 97.69 175 LEU A N 1
ATOM 1318 C CA . LEU A 1 175 ? 16.105 -4.178 -38.805 1.00 97.69 175 LEU A CA 1
ATOM 1319 C C . LEU A 1 175 ? 17.554 -4.549 -38.473 1.00 97.69 175 LEU A C 1
ATOM 1321 O O . LEU A 1 175 ? 18.436 -4.349 -39.302 1.00 97.69 175 LEU A O 1
ATOM 1325 N N . PHE A 1 176 ? 17.813 -5.088 -37.279 1.00 97.50 176 PHE A N 1
ATOM 1326 C CA . PHE A 1 176 ? 19.171 -5.381 -36.815 1.00 97.50 176 PHE A CA 1
ATOM 1327 C C . PHE A 1 176 ? 19.743 -6.685 -37.383 1.00 97.50 176 PHE A C 1
ATOM 1329 O O . PHE A 1 176 ? 20.930 -6.744 -37.697 1.00 97.50 176 PHE A O 1
ATOM 1336 N N . ALA A 1 177 ? 18.927 -7.734 -37.534 1.00 97.38 177 ALA A N 1
ATOM 1337 C CA . ALA A 1 177 ? 19.384 -9.049 -37.987 1.00 97.38 177 ALA A CA 1
ATOM 1338 C C . ALA A 1 177 ? 20.145 -9.054 -39.336 1.00 97.38 177 ALA A C 1
ATOM 1340 O O . ALA A 1 177 ? 21.193 -9.709 -39.397 1.00 97.38 177 ALA A O 1
ATOM 1341 N N . PRO A 1 178 ? 19.684 -8.359 -40.400 1.00 97.12 178 PRO A N 1
ATOM 1342 C CA . PRO A 1 178 ? 20.346 -8.392 -41.704 1.00 97.12 178 PRO A CA 1
ATOM 1343 C C . PRO A 1 178 ? 21.592 -7.499 -41.808 1.00 97.12 178 PRO A C 1
ATOM 1345 O O . PRO A 1 178 ? 22.285 -7.589 -42.817 1.00 97.12 178 PRO A O 1
ATOM 1348 N N . LEU A 1 179 ? 21.885 -6.652 -40.810 1.00 96.75 179 LEU A N 1
ATOM 1349 C CA . LEU A 1 179 ? 23.037 -5.743 -40.860 1.00 96.75 179 LEU A CA 1
ATOM 1350 C C . LEU A 1 179 ? 24.362 -6.516 -40.893 1.00 96.75 179 LEU A C 1
ATOM 1352 O O . LEU A 1 179 ? 24.461 -7.616 -40.339 1.00 96.75 179 LEU A O 1
ATOM 1356 N N . ALA A 1 180 ? 25.395 -5.917 -41.490 1.00 96.62 180 ALA A N 1
ATOM 1357 C CA . ALA A 1 180 ? 26.750 -6.473 -41.505 1.00 96.62 180 ALA A CA 1
ATOM 1358 C C . ALA A 1 180 ? 27.285 -6.802 -40.091 1.00 96.62 180 ALA A C 1
ATOM 1360 O O . ALA A 1 180 ? 27.098 -6.032 -39.148 1.00 96.62 180 ALA A O 1
ATOM 1361 N N . ASP A 1 181 ? 27.988 -7.930 -39.943 1.00 95.31 181 ASP A N 1
ATOM 1362 C CA . ASP A 1 181 ? 28.495 -8.411 -38.644 1.00 95.31 181 ASP A CA 1
ATOM 1363 C C . ASP A 1 181 ? 29.456 -7.415 -37.978 1.00 95.31 181 ASP A C 1
ATOM 1365 O O . ASP A 1 181 ? 29.270 -7.078 -36.810 1.00 95.31 181 ASP A O 1
ATOM 1369 N N . ASP A 1 182 ? 30.380 -6.837 -38.748 1.00 94.62 182 ASP A N 1
ATOM 1370 C CA . ASP A 1 182 ? 31.282 -5.761 -38.316 1.00 94.62 182 ASP A CA 1
ATOM 1371 C C . ASP A 1 182 ? 30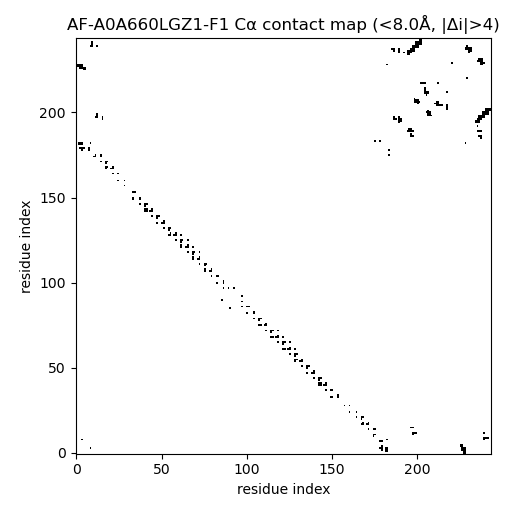.533 -4.566 -37.689 1.00 94.62 182 ASP A C 1
ATOM 1373 O O . ASP A 1 182 ? 30.986 -3.976 -36.702 1.00 94.62 182 ASP A O 1
ATOM 1377 N N . LEU A 1 183 ? 29.372 -4.203 -38.252 1.00 96.00 183 LEU A N 1
ATOM 1378 C CA . LEU A 1 183 ? 28.537 -3.107 -37.756 1.00 96.00 183 LEU A CA 1
ATOM 1379 C C . LEU A 1 183 ? 27.830 -3.488 -36.455 1.00 96.00 183 LEU A C 1
ATOM 1381 O O . LEU A 1 183 ? 27.779 -2.682 -35.524 1.00 96.00 183 LEU A O 1
ATOM 1385 N N . LYS A 1 184 ? 27.310 -4.719 -36.383 1.00 96.31 184 LYS A N 1
ATOM 1386 C CA . LYS A 1 184 ? 26.652 -5.256 -35.186 1.00 96.31 184 LYS A CA 1
ATOM 1387 C C . LYS A 1 184 ? 27.634 -5.335 -34.015 1.00 96.31 184 LYS A C 1
ATOM 1389 O O . LYS A 1 184 ? 27.321 -4.829 -32.939 1.00 96.31 184 LYS A O 1
ATOM 1394 N N . GLU A 1 185 ? 28.844 -5.852 -34.237 1.00 95.31 185 GLU A N 1
ATOM 1395 C CA . GLU A 1 185 ? 29.898 -5.926 -33.215 1.00 95.31 185 GLU A CA 1
ATOM 1396 C C . GLU A 1 185 ? 30.313 -4.543 -32.697 1.00 95.31 185 GLU A C 1
ATOM 1398 O O . GLU A 1 185 ? 30.441 -4.332 -31.485 1.00 95.31 185 GLU A O 1
ATOM 1403 N N . ALA A 1 186 ? 30.516 -3.580 -33.603 1.00 94.38 186 ALA A N 1
ATOM 1404 C CA . ALA A 1 186 ? 30.856 -2.212 -33.225 1.00 94.38 186 ALA A CA 1
ATOM 1405 C C . ALA A 1 186 ? 29.724 -1.553 -32.418 1.00 94.38 186 ALA A C 1
ATOM 1407 O O . ALA A 1 186 ? 29.984 -0.861 -31.431 1.00 94.38 186 ALA A O 1
ATOM 1408 N N . TYR A 1 187 ? 28.468 -1.803 -32.796 1.00 95.56 187 TYR A N 1
ATOM 1409 C CA . TYR A 1 187 ? 27.304 -1.232 -32.129 1.00 95.56 187 TYR A CA 1
ATOM 1410 C C . TYR A 1 187 ? 27.098 -1.797 -30.722 1.00 95.56 187 TYR A C 1
ATOM 1412 O O . TYR A 1 187 ? 26.880 -1.039 -29.775 1.00 95.56 187 TYR A O 1
ATOM 1420 N N . GLU A 1 188 ? 27.197 -3.117 -30.555 1.00 93.38 188 GLU A N 1
ATOM 1421 C CA . GLU A 1 188 ? 27.077 -3.769 -29.247 1.00 93.38 188 GLU A CA 1
ATOM 1422 C C . GLU A 1 188 ? 28.180 -3.313 -28.286 1.00 93.38 188 GLU A C 1
ATOM 1424 O O . GLU A 1 188 ? 27.911 -3.030 -27.113 1.00 93.38 188 GLU A O 1
ATOM 1429 N N . ARG A 1 189 ? 29.407 -3.140 -28.797 1.00 92.81 189 ARG A N 1
ATOM 1430 C CA . ARG A 1 189 ? 30.515 -2.560 -28.032 1.00 92.81 189 ARG A CA 1
ATOM 1431 C C . ARG A 1 189 ? 30.192 -1.139 -27.584 1.00 92.81 189 ARG A C 1
ATOM 1433 O O . ARG A 1 189 ? 30.284 -0.862 -26.389 1.00 92.81 189 ARG A O 1
ATOM 1440 N N . ALA A 1 190 ? 29.749 -0.268 -28.489 1.00 92.75 190 ALA A N 1
ATOM 1441 C CA . ALA A 1 190 ? 29.380 1.107 -28.152 1.00 92.75 190 ALA A CA 1
ATOM 1442 C C . ALA A 1 190 ? 28.240 1.155 -27.112 1.00 92.75 190 ALA A C 1
ATOM 1444 O O . ALA A 1 190 ? 28.293 1.916 -26.144 1.00 92.75 190 ALA A O 1
ATOM 1445 N N . ARG A 1 191 ? 27.239 0.267 -27.226 1.00 91.81 191 ARG A N 1
ATOM 1446 C CA . ARG A 1 191 ? 26.152 0.146 -26.238 1.00 91.81 191 ARG A CA 1
ATOM 1447 C C . ARG A 1 191 ? 26.635 -0.218 -24.835 1.00 91.81 191 ARG A C 1
ATOM 1449 O O . ARG A 1 191 ? 26.054 0.270 -23.866 1.00 91.81 191 ARG A O 1
ATOM 1456 N N . SER A 1 192 ? 27.660 -1.061 -24.704 1.00 89.31 192 SER A N 1
ATOM 1457 C CA . SER A 1 192 ? 28.151 -1.493 -23.387 1.00 89.31 192 SER A CA 1
ATOM 1458 C C . SER A 1 192 ? 28.796 -0.371 -22.560 1.00 89.31 192 SER A C 1
ATOM 1460 O O . SER A 1 192 ? 28.799 -0.454 -21.333 1.00 89.31 192 SER A O 1
ATOM 1462 N N . HIS A 1 193 ? 29.270 0.704 -23.199 1.00 86.50 193 HIS A N 1
ATOM 1463 C CA . HIS A 1 193 ? 29.937 1.824 -22.526 1.00 86.50 193 HIS A CA 1
ATOM 1464 C C . HIS A 1 193 ? 28.959 2.846 -21.913 1.00 86.50 193 HIS A C 1
ATOM 1466 O O . HIS A 1 193 ? 29.376 3.744 -21.185 1.00 86.50 193 HIS A O 1
ATOM 1472 N N . GLY A 1 194 ? 27.648 2.706 -22.152 1.00 71.50 194 GLY A N 1
ATOM 1473 C CA . GLY A 1 194 ? 26.607 3.503 -21.485 1.00 71.50 194 GLY A CA 1
ATOM 1474 C C . GLY A 1 194 ? 26.431 4.940 -22.001 1.00 71.50 194 GLY A C 1
ATOM 1475 O O . GLY A 1 194 ? 25.695 5.712 -21.385 1.00 71.50 194 GLY A O 1
ATOM 1476 N N . GLY A 1 195 ? 27.080 5.292 -23.117 1.00 83.31 195 GLY A N 1
ATOM 1477 C CA . GLY A 1 195 ? 26.958 6.574 -23.816 1.00 83.31 195 GLY A CA 1
ATOM 1478 C C . GLY A 1 195 ? 26.093 6.501 -25.080 1.00 83.31 195 GLY A C 1
ATOM 1479 O O . GLY A 1 195 ? 25.132 5.733 -25.169 1.00 83.31 195 GLY A O 1
ATOM 1480 N N . TYR A 1 196 ? 26.428 7.317 -26.081 1.00 87.88 196 TYR A N 1
ATOM 1481 C CA . TYR A 1 196 ? 25.818 7.208 -27.404 1.00 87.88 196 TYR A CA 1
ATOM 1482 C C . TYR A 1 196 ? 26.340 5.951 -28.098 1.00 87.88 196 TYR A C 1
ATOM 1484 O O . TYR A 1 196 ? 27.540 5.779 -28.221 1.00 87.88 196 TYR A O 1
ATOM 1492 N N . ALA A 1 197 ? 25.455 5.083 -28.584 1.00 92.25 197 ALA A N 1
ATOM 1493 C CA . ALA A 1 197 ? 25.894 3.923 -29.362 1.00 92.25 197 ALA A CA 1
ATOM 1494 C C . ALA A 1 197 ? 26.168 4.286 -30.834 1.00 92.25 197 ALA A C 1
ATOM 1496 O O . ALA A 1 197 ? 27.067 3.743 -31.472 1.00 92.25 197 ALA A O 1
ATOM 1497 N N . VAL A 1 198 ? 25.398 5.239 -31.366 1.00 94.81 198 VAL A N 1
ATOM 1498 C CA . VAL A 1 198 ? 25.513 5.734 -32.740 1.00 94.81 198 VAL A CA 1
ATOM 1499 C C . VAL A 1 198 ? 25.030 7.185 -32.829 1.00 94.81 198 VAL A C 1
ATOM 1501 O O . VAL A 1 198 ? 24.086 7.577 -32.130 1.00 94.81 198 VAL A O 1
ATOM 1504 N N . MET A 1 199 ? 25.658 7.976 -33.699 1.00 94.50 199 MET A N 1
ATOM 1505 C CA . MET A 1 199 ? 25.265 9.347 -34.023 1.00 94.50 199 MET A CA 1
ATOM 1506 C C . MET A 1 199 ? 25.199 9.565 -35.532 1.00 94.50 199 MET A C 1
ATOM 1508 O O . MET A 1 199 ? 26.127 9.220 -36.254 1.00 94.50 199 MET A O 1
ATOM 1512 N N . GLY A 1 200 ? 24.141 10.228 -35.997 1.00 94.56 200 GLY A N 1
ATOM 1513 C CA . GLY A 1 200 ? 24.100 10.793 -37.343 1.00 94.56 200 GLY A CA 1
ATOM 1514 C C . GLY A 1 200 ? 24.811 12.148 -37.376 1.00 94.56 200 GLY A C 1
ATOM 1515 O O . GLY A 1 200 ? 24.475 13.028 -36.580 1.00 94.56 200 GLY A O 1
ATOM 1516 N N . MET A 1 201 ? 25.769 12.320 -38.287 1.00 95.12 201 MET A N 1
ATOM 1517 C CA . MET A 1 201 ? 26.520 13.557 -38.515 1.00 95.12 201 MET A CA 1
ATOM 1518 C C . MET A 1 201 ? 26.108 14.196 -39.843 1.00 95.12 201 MET A C 1
ATOM 1520 O O . MET A 1 201 ? 26.209 13.571 -40.898 1.00 95.12 201 MET A O 1
ATOM 1524 N N . ARG A 1 202 ? 25.703 15.469 -39.800 1.00 93.44 202 ARG A N 1
ATOM 1525 C CA . ARG A 1 202 ? 25.419 16.292 -40.986 1.00 93.44 202 ARG A CA 1
ATOM 1526 C C . ARG A 1 202 ? 26.707 16.857 -41.610 1.00 93.44 202 ARG A C 1
ATOM 1528 O O . ARG A 1 202 ? 27.734 16.930 -40.931 1.00 93.44 202 ARG A O 1
ATOM 1535 N N . PRO A 1 203 ? 26.674 17.346 -42.867 1.00 90.25 203 PRO A N 1
ATOM 1536 C CA . PRO A 1 203 ? 27.866 17.869 -43.547 1.00 90.25 203 PRO A CA 1
ATOM 1537 C C . PRO A 1 203 ? 28.576 19.035 -42.840 1.00 90.25 203 PRO A C 1
ATOM 1539 O O . PRO A 1 203 ? 29.769 19.245 -43.059 1.00 90.25 203 PRO A O 1
ATOM 1542 N N . ASP A 1 204 ? 27.862 19.793 -42.004 1.00 91.25 204 ASP A N 1
ATOM 1543 C CA . ASP A 1 204 ? 28.389 20.908 -41.206 1.00 91.25 204 ASP A CA 1
ATOM 1544 C C . ASP A 1 204 ? 28.978 20.473 -39.844 1.00 91.25 204 ASP A C 1
ATOM 1546 O O . ASP A 1 204 ? 29.406 21.322 -39.050 1.00 91.25 204 ASP A O 1
ATOM 1550 N N . GLY A 1 205 ? 28.997 19.165 -39.569 1.00 91.38 205 GLY A N 1
ATOM 1551 C CA . GLY A 1 205 ? 29.497 18.550 -38.339 1.00 91.38 205 GLY A CA 1
ATOM 1552 C C . GLY A 1 205 ? 28.498 18.517 -37.184 1.00 91.38 205 GLY A C 1
ATOM 1553 O O . GLY A 1 205 ? 28.850 18.049 -36.100 1.00 91.38 205 GLY A O 1
ATOM 1554 N N . SER A 1 206 ? 27.275 19.025 -37.369 1.00 93.44 206 SER A N 1
ATOM 1555 C CA . SER A 1 206 ? 26.224 18.933 -36.350 1.00 93.44 206 SER A CA 1
ATOM 1556 C C . SER A 1 206 ? 25.675 17.506 -36.240 1.00 93.44 206 SER A C 1
ATOM 1558 O O . SER A 1 206 ? 25.619 16.771 -37.230 1.00 93.44 206 SER A O 1
ATOM 1560 N N . THR A 1 207 ? 25.271 17.103 -35.032 1.00 92.19 207 THR A N 1
ATOM 1561 C CA . THR A 1 207 ? 24.708 15.770 -34.769 1.00 92.19 207 THR A CA 1
ATOM 1562 C C . THR A 1 207 ? 23.297 15.846 -34.197 1.00 92.19 207 THR A C 1
ATOM 1564 O O . THR A 1 207 ? 22.904 16.846 -33.593 1.00 92.19 207 THR A O 1
ATOM 1567 N N . GLY A 1 208 ? 22.544 14.749 -34.318 1.00 81.12 208 GLY A N 1
ATOM 1568 C CA . GLY A 1 208 ? 21.247 14.593 -33.644 1.00 81.12 208 GLY A CA 1
ATOM 1569 C C . GLY A 1 208 ? 21.329 14.511 -32.110 1.00 81.12 208 GLY A C 1
ATOM 1570 O O . GLY A 1 208 ? 20.305 14.584 -31.442 1.00 81.12 208 GLY A O 1
ATOM 1571 N N . ALA A 1 209 ? 22.533 14.386 -31.546 1.00 81.19 209 ALA A N 1
ATOM 1572 C CA . ALA A 1 209 ? 22.791 14.263 -30.112 1.00 81.19 209 ALA A CA 1
ATOM 1573 C C . ALA A 1 209 ? 23.045 15.617 -29.413 1.00 81.19 209 ALA A C 1
ATOM 1575 O O . ALA A 1 209 ? 23.368 15.655 -28.228 1.00 81.19 209 ALA A O 1
ATOM 1576 N N . GLY A 1 210 ? 22.939 16.740 -30.136 1.00 84.81 210 GLY A N 1
ATOM 1577 C CA . GLY A 1 210 ? 23.210 18.076 -29.588 1.00 84.81 210 GLY A CA 1
ATOM 1578 C C . GLY A 1 210 ? 24.699 18.383 -29.382 1.00 84.81 210 GLY A C 1
ATOM 1579 O O . GLY A 1 210 ? 25.036 19.438 -28.849 1.00 84.81 210 GLY A O 1
ATOM 1580 N N . VAL A 1 211 ? 25.589 17.493 -29.829 1.00 88.75 211 VAL A N 1
ATOM 1581 C CA . VAL A 1 211 ? 27.042 17.705 -29.882 1.00 88.75 211 VAL A CA 1
ATOM 1582 C C . VAL A 1 211 ? 27.487 18.014 -31.315 1.00 88.75 211 VAL A C 1
ATOM 1584 O O . VAL A 1 211 ? 26.777 17.703 -32.277 1.00 88.75 211 VAL A O 1
ATOM 1587 N N . ARG A 1 212 ? 28.649 18.652 -31.476 1.00 92.31 212 ARG A N 1
ATOM 1588 C CA . ARG A 1 212 ? 29.209 19.013 -32.786 1.00 92.31 212 ARG A CA 1
ATOM 1589 C C . ARG A 1 212 ? 30.643 18.516 -32.896 1.00 92.31 212 ARG A C 1
ATOM 1591 O O . ARG A 1 212 ? 31.453 18.822 -32.026 1.00 92.31 212 ARG A O 1
ATOM 1598 N N . PHE A 1 213 ? 30.952 17.827 -33.989 1.00 93.25 213 PHE A N 1
ATOM 1599 C CA . PHE A 1 213 ? 32.310 17.378 -34.283 1.00 93.25 213 PHE A CA 1
ATOM 1600 C C . PHE A 1 213 ? 33.210 18.539 -34.717 1.00 93.25 213 PHE A C 1
ATOM 1602 O O . PHE A 1 213 ? 32.756 19.520 -35.319 1.00 93.25 213 PHE A O 1
ATOM 1609 N N . SER A 1 214 ? 34.507 18.428 -34.422 1.00 93.12 214 SER A N 1
ATOM 1610 C CA . SER A 1 214 ? 35.485 19.435 -34.840 1.00 93.12 214 SER A CA 1
ATOM 1611 C C . SER A 1 214 ? 35.647 19.446 -36.371 1.00 93.12 214 SER A C 1
ATOM 1613 O O . SER A 1 214 ? 35.532 18.396 -37.005 1.00 93.12 214 SER A O 1
ATOM 1615 N N . PRO A 1 215 ? 35.980 20.586 -37.011 1.00 92.38 215 PRO A N 1
ATOM 1616 C CA . PRO A 1 215 ? 36.172 20.629 -38.464 1.00 92.38 215 PRO A CA 1
ATOM 1617 C C . PRO A 1 215 ? 37.221 19.633 -38.988 1.00 92.38 215 PRO A C 1
ATOM 1619 O O . PRO A 1 215 ? 37.078 19.112 -40.093 1.00 92.38 215 PRO A O 1
ATOM 1622 N N . LEU A 1 216 ? 38.262 19.351 -38.192 1.00 93.06 216 LEU A N 1
ATOM 1623 C CA . LEU A 1 216 ? 39.303 18.378 -38.529 1.00 93.06 216 LEU A CA 1
ATOM 1624 C C . LEU A 1 216 ? 38.763 16.942 -38.530 1.00 93.06 216 LEU A C 1
ATOM 1626 O O . LEU A 1 216 ? 39.067 16.167 -39.435 1.00 93.06 216 LEU A O 1
ATOM 1630 N N . GLU A 1 217 ? 37.960 16.591 -37.529 1.00 93.25 217 GLU A N 1
ATOM 1631 C CA . GLU A 1 217 ? 37.335 15.273 -37.423 1.00 93.25 217 GLU A CA 1
ATOM 1632 C C . GLU A 1 217 ? 36.284 15.074 -38.518 1.00 93.25 217 GLU A C 1
ATOM 1634 O O . GLU A 1 217 ? 36.296 14.051 -39.195 1.00 93.25 217 GLU A O 1
ATOM 1639 N N . VAL A 1 218 ? 35.474 16.098 -38.809 1.00 94.12 218 VAL A N 1
ATOM 1640 C CA . VAL A 1 218 ? 34.533 16.085 -39.942 1.00 94.12 218 VAL A CA 1
ATOM 1641 C C . VAL A 1 218 ? 35.268 15.827 -41.260 1.00 94.12 218 VAL A C 1
ATOM 1643 O O . VAL A 1 218 ? 34.836 14.987 -42.050 1.00 94.12 218 VAL A O 1
ATOM 1646 N N . ALA A 1 219 ? 36.394 16.508 -41.507 1.00 93.00 219 ALA A N 1
ATOM 1647 C CA . ALA A 1 219 ? 37.201 16.278 -42.705 1.00 93.00 219 ALA A CA 1
ATOM 1648 C C . ALA A 1 219 ? 37.760 14.845 -42.761 1.00 93.00 219 ALA A C 1
ATOM 1650 O O . ALA A 1 219 ? 37.759 14.234 -43.829 1.00 93.00 219 ALA A O 1
ATOM 1651 N N . ARG A 1 220 ? 38.181 14.287 -41.616 1.00 92.50 220 ARG A N 1
ATOM 1652 C CA . ARG A 1 220 ? 38.650 12.897 -41.501 1.00 92.50 220 ARG A CA 1
ATOM 1653 C C . ARG A 1 220 ? 37.538 11.897 -41.828 1.00 92.50 220 ARG A C 1
ATOM 1655 O O . ARG A 1 220 ? 37.760 11.011 -42.644 1.00 92.50 220 ARG A O 1
ATOM 1662 N N . ILE A 1 221 ? 36.347 12.069 -41.253 1.00 92.50 221 ILE A N 1
ATOM 1663 C CA . ILE A 1 221 ? 35.179 11.201 -41.480 1.00 92.50 221 ILE A CA 1
ATOM 1664 C C . ILE A 1 221 ? 34.745 11.238 -42.953 1.00 92.50 221 ILE A C 1
ATOM 1666 O O . ILE A 1 221 ? 34.427 10.206 -43.541 1.00 92.50 221 ILE A O 1
ATOM 1670 N N . ARG A 1 222 ? 34.760 12.421 -43.581 1.00 91.44 222 ARG A N 1
ATOM 1671 C CA . ARG A 1 222 ? 34.384 12.594 -44.997 1.00 91.44 222 ARG A CA 1
ATOM 1672 C C . ARG A 1 222 ? 35.419 12.055 -45.986 1.00 91.44 222 ARG A C 1
ATOM 1674 O O . ARG A 1 222 ? 35.060 11.799 -47.126 1.00 91.44 222 ARG A O 1
ATOM 1681 N N . ALA A 1 223 ? 36.681 11.915 -45.578 1.00 92.44 223 ALA A N 1
ATOM 1682 C CA . ALA A 1 223 ? 37.736 11.355 -46.423 1.00 92.44 223 ALA A CA 1
ATOM 1683 C C . ALA A 1 223 ? 37.730 9.816 -46.459 1.00 92.44 223 ALA A C 1
ATOM 1685 O O . ALA A 1 223 ? 38.406 9.225 -47.301 1.00 92.44 223 ALA A O 1
ATOM 1686 N N . LEU A 1 224 ? 37.005 9.167 -45.542 1.00 92.69 224 LEU A N 1
ATOM 1687 C CA . LEU A 1 224 ? 36.861 7.715 -45.520 1.00 92.69 224 LEU A CA 1
ATOM 1688 C C . LEU A 1 224 ? 35.910 7.236 -46.629 1.00 92.69 224 LEU A C 1
ATOM 1690 O O . LEU A 1 224 ? 34.932 7.928 -46.909 1.00 92.69 224 LEU A O 1
ATOM 1694 N N . PRO A 1 225 ? 36.128 6.033 -47.192 1.00 92.88 225 PRO A N 1
ATOM 1695 C CA . PRO A 1 225 ? 35.155 5.374 -48.063 1.00 92.88 225 PRO A CA 1
ATOM 1696 C C . PRO A 1 225 ? 33.756 5.291 -47.432 1.00 92.88 225 PRO A C 1
ATOM 1698 O O . PRO A 1 225 ? 33.635 5.244 -46.204 1.00 92.88 225 PRO A O 1
ATOM 1701 N N . ASP A 1 226 ? 32.704 5.253 -48.251 1.00 89.38 226 ASP A N 1
ATOM 1702 C CA . ASP A 1 226 ? 31.307 5.248 -47.781 1.00 89.38 226 ASP A CA 1
ATOM 1703 C C . ASP A 1 226 ? 30.959 4.011 -46.937 1.00 89.38 226 ASP A C 1
ATOM 1705 O O . ASP A 1 226 ? 30.154 4.086 -46.008 1.00 89.38 226 ASP A O 1
ATOM 1709 N N . ASP A 1 227 ? 31.624 2.889 -47.200 1.00 92.81 227 ASP A N 1
ATOM 1710 C CA . ASP A 1 227 ? 31.478 1.623 -46.484 1.00 92.81 227 ASP A CA 1
ATOM 1711 C C . ASP A 1 227 ? 32.389 1.492 -45.251 1.00 92.81 227 ASP A C 1
ATOM 1713 O O . ASP A 1 227 ? 32.225 0.572 -44.451 1.00 92.81 227 ASP A O 1
ATOM 1717 N N . ALA A 1 228 ? 33.350 2.398 -45.061 1.00 94.19 228 ALA A N 1
ATOM 1718 C CA . ALA A 1 228 ? 34.242 2.359 -43.910 1.00 94.19 228 ALA A CA 1
ATOM 1719 C C . ALA A 1 228 ? 33.527 2.845 -42.643 1.00 94.19 228 ALA A C 1
ATOM 1721 O O . ALA A 1 228 ? 32.998 3.958 -42.604 1.00 94.19 228 ALA A O 1
ATOM 1722 N N . LEU A 1 229 ? 33.572 2.034 -41.582 1.00 94.62 229 LEU A N 1
ATOM 1723 C CA . LEU A 1 229 ? 33.031 2.413 -40.281 1.00 94.62 229 LEU A CA 1
ATOM 1724 C C . LEU A 1 229 ? 33.971 3.375 -39.561 1.00 94.62 229 LEU A C 1
ATOM 1726 O O . LEU A 1 229 ? 35.167 3.109 -39.410 1.00 94.62 229 LEU A O 1
ATOM 1730 N N . TYR A 1 230 ? 33.404 4.474 -39.068 1.00 94.19 230 TYR A N 1
ATOM 1731 C CA . TYR A 1 230 ? 34.091 5.399 -38.178 1.00 94.19 230 TYR A CA 1
ATOM 1732 C C . TYR A 1 230 ? 33.519 5.296 -36.766 1.00 94.19 230 TYR A C 1
ATOM 1734 O O . TYR A 1 230 ? 32.315 5.448 -36.561 1.00 94.19 230 TYR A O 1
ATOM 1742 N N . VAL A 1 231 ? 34.401 5.068 -35.794 1.00 93.06 231 VAL A N 1
ATOM 1743 C CA . VAL A 1 231 ? 34.095 5.142 -34.364 1.00 93.06 231 VAL A CA 1
ATOM 1744 C C . VAL A 1 231 ? 34.828 6.360 -33.818 1.00 93.06 231 VAL A C 1
ATOM 1746 O O . VAL A 1 231 ? 36.043 6.466 -33.992 1.00 93.06 231 VAL A O 1
ATOM 1749 N N . SER A 1 232 ? 34.095 7.299 -33.223 1.00 91.44 232 SER A N 1
ATOM 1750 C CA . SER A 1 232 ? 34.700 8.506 -32.651 1.00 91.44 232 SER A CA 1
ATOM 1751 C C . SER A 1 232 ? 35.490 8.149 -31.396 1.00 91.44 232 SER A C 1
ATOM 1753 O O . SER A 1 232 ? 34.972 7.473 -30.511 1.00 91.44 232 SER A O 1
ATOM 1755 N N . GLU A 1 233 ? 36.729 8.629 -31.308 1.00 87.81 233 GLU A N 1
ATOM 1756 C CA . GLU A 1 233 ? 37.592 8.444 -30.132 1.00 87.81 233 GLU A CA 1
ATOM 1757 C C . GLU A 1 233 ? 37.068 9.221 -28.912 1.00 87.81 233 GLU A C 1
ATOM 1759 O O . GLU A 1 233 ? 37.264 8.791 -27.778 1.00 87.81 233 GLU A O 1
ATOM 1764 N N . ASP A 1 234 ? 36.366 10.334 -29.144 1.00 87.12 234 ASP A N 1
ATOM 1765 C CA . ASP A 1 234 ? 35.871 11.222 -28.087 1.00 87.12 234 ASP A CA 1
ATOM 1766 C C . ASP A 1 234 ? 34.581 10.701 -27.434 1.00 87.12 234 ASP A C 1
ATOM 1768 O O . ASP A 1 234 ? 34.337 10.939 -26.249 1.00 87.12 234 ASP A O 1
ATOM 1772 N N . TYR A 1 235 ? 33.742 10.000 -28.204 1.00 87.12 235 TYR A N 1
ATOM 1773 C CA . TYR A 1 235 ? 32.413 9.553 -27.767 1.00 87.12 235 TYR A CA 1
ATOM 1774 C C . TYR A 1 235 ? 32.242 8.031 -27.726 1.00 87.12 235 TYR A C 1
ATOM 1776 O O . TYR A 1 235 ? 31.190 7.568 -27.286 1.00 87.12 235 TYR A O 1
ATOM 1784 N N . ASP A 1 236 ? 33.241 7.277 -28.195 1.00 89.25 236 ASP A N 1
ATOM 1785 C CA . ASP A 1 236 ? 33.238 5.813 -28.321 1.00 89.25 236 ASP A CA 1
ATOM 1786 C C . ASP A 1 236 ? 31.968 5.269 -29.003 1.00 89.25 236 ASP A C 1
ATOM 1788 O O . ASP A 1 236 ? 31.355 4.281 -28.593 1.00 89.25 236 ASP A O 1
ATOM 1792 N N . CYS A 1 237 ? 31.530 5.977 -30.049 1.00 93.56 237 CYS A N 1
ATOM 1793 C CA . CYS A 1 237 ? 30.283 5.717 -30.757 1.00 93.56 237 CYS A CA 1
ATOM 1794 C C . CYS A 1 237 ? 30.491 5.648 -32.267 1.00 93.56 237 CYS A C 1
ATOM 1796 O O . CYS A 1 237 ? 31.348 6.343 -32.822 1.00 93.56 237 CYS A O 1
ATOM 1798 N N . ILE A 1 238 ? 29.649 4.877 -32.954 1.00 95.00 238 ILE A N 1
ATOM 1799 C CA . ILE A 1 238 ? 29.643 4.844 -34.419 1.00 95.00 238 ILE A CA 1
ATOM 1800 C C . ILE A 1 238 ? 29.120 6.182 -34.953 1.00 95.00 238 ILE A C 1
ATOM 1802 O O . ILE A 1 238 ? 28.081 6.671 -34.503 1.00 95.00 238 ILE A O 1
ATOM 1806 N N . VAL A 1 239 ? 29.807 6.766 -35.934 1.00 94.81 239 VAL A N 1
ATOM 1807 C CA . VAL A 1 239 ? 29.352 7.985 -36.612 1.00 94.81 239 VAL A CA 1
ATOM 1808 C C . VAL A 1 239 ? 28.876 7.644 -38.014 1.00 94.81 239 VAL A C 1
ATOM 1810 O O . VAL A 1 239 ? 29.646 7.200 -38.861 1.00 94.81 239 VAL A O 1
ATOM 1813 N N . VAL A 1 240 ? 27.596 7.895 -38.256 1.00 95.06 240 VAL A N 1
ATOM 1814 C CA . VAL A 1 240 ? 26.920 7.668 -39.532 1.00 95.06 240 VAL A CA 1
ATOM 1815 C C . VAL A 1 240 ? 26.825 8.992 -40.270 1.00 95.06 240 VAL A C 1
ATOM 1817 O O . VAL A 1 240 ? 26.330 9.987 -39.737 1.00 95.06 240 VAL A O 1
ATOM 1820 N N . ARG A 1 241 ? 27.299 9.021 -41.512 1.00 93.81 241 ARG A N 1
ATOM 1821 C CA . ARG A 1 241 ? 27.213 10.207 -42.369 1.00 93.81 241 ARG A CA 1
ATOM 1822 C C . ARG A 1 241 ? 25.783 10.353 -42.882 1.00 93.81 241 ARG A C 1
ATOM 1824 O O . ARG A 1 241 ? 25.264 9.445 -43.520 1.00 93.81 241 ARG A O 1
ATOM 1831 N N . LEU A 1 242 ? 25.159 11.493 -42.598 1.00 90.44 242 LEU A N 1
ATOM 1832 C CA . LEU A 1 242 ? 23.862 11.860 -43.154 1.00 90.44 242 LEU A CA 1
ATOM 1833 C C . LEU A 1 242 ? 24.092 12.704 -44.404 1.00 90.44 242 LEU A C 1
ATOM 1835 O O . LEU A 1 242 ? 24.718 13.767 -44.329 1.00 90.44 242 LEU A O 1
ATOM 1839 N N . GLU A 1 243 ? 23.580 12.246 -45.541 1.00 78.88 243 GLU A N 1
ATOM 1840 C CA . GLU A 1 243 ? 23.456 13.115 -46.707 1.00 78.88 243 GLU A CA 1
ATOM 1841 C C . GLU A 1 243 ? 22.380 14.181 -46.439 1.00 78.88 243 GLU A C 1
ATOM 1843 O O . GLU A 1 243 ? 21.461 13.974 -45.640 1.00 78.88 243 GLU A O 1
ATOM 1848 N N . GLY A 1 244 ? 22.586 15.372 -47.005 1.00 56.00 244 GLY A N 1
ATOM 1849 C CA . GLY A 1 244 ? 21.705 16.528 -46.820 1.00 56.00 244 GLY A CA 1
ATOM 1850 C C . GLY A 1 244 ? 20.410 16.418 -47.605 1.00 56.00 244 GLY A C 1
ATOM 1851 O O . GLY A 1 244 ? 20.449 15.836 -48.710 1.00 56.00 244 GLY A O 1
#

Solvent-accessible surface area (backbone atoms only — not comparable to full-atom values): 12821 Å² total; per-residue (Å²): 128,56,51,37,56,54,66,48,48,54,53,47,55,55,38,53,49,40,52,50,52,46,54,47,50,54,50,49,62,75,62,36,65,60,62,59,52,44,52,52,40,52,52,49,34,56,50,46,51,53,54,36,53,55,32,49,52,49,26,56,55,21,51,54,47,24,54,53,26,49,50,51,32,51,51,42,51,54,52,42,54,54,50,50,52,51,60,72,63,48,75,96,56,52,77,66,52,52,53,51,52,50,52,52,45,54,52,47,50,56,50,35,53,56,30,48,55,51,26,51,55,26,47,54,50,24,54,52,29,49,53,48,32,57,50,43,53,52,51,38,48,54,35,50,50,51,41,53,54,49,46,53,51,47,53,52,55,48,48,52,51,53,52,52,42,51,54,48,47,52,53,31,48,66,63,52,67,80,41,46,66,53,48,51,56,54,37,56,55,14,48,73,72,74,60,52,32,64,43,50,32,40,91,88,23,45,35,84,81,83,51,68,55,52,74,69,55,43,53,54,62,68,70,47,60,75,36,53,64,45,66,40,88,91,58,53,16,38,55,30,83,42,83,132

Sequence (244 aa):
MATAPAHDQITLLDVAELDRQIARLGREDAKHPLRAELGALINAAAARARDRDAAAEAVAAAE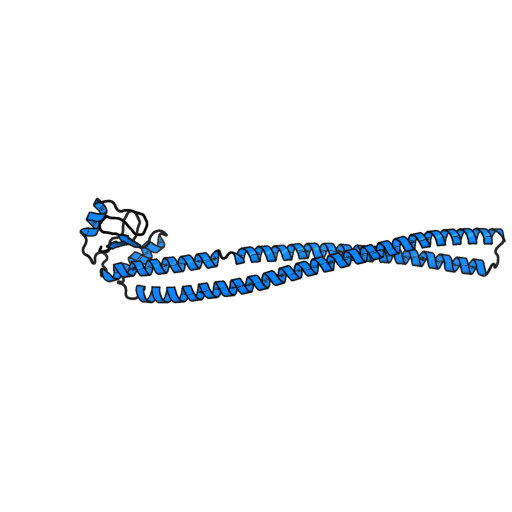GRLASAEETSASLRGQIERKEAQLNSGEGLTSRDLMALQEEIAGLRSLLEQAADAEFAALEAEEEAEAEVARIDREIAALKERVLQGRARLEDDVAQIIAQRREIQAERDALFAPLADDLKEAYERARSHGGYAVMGMRPDGSTGAGVRFSPLEVARIRALPDDALYVSEDYDCIVVRLEG

Foldseek 3Di:
DQWFALVLQVLVVVLLVLVVVLVVLVVCLVVPPLVVVLVVLVVVLVVLVVVLVVLVVQLVVLVVQLVVLVVQLVVLVVVLVVLVVVLVVCPPDDPVRNVVSVVVSVVSVVVSVVSVVSNVVSVVSNVVSVVVSVVSVVVSVVSVVVSVVSVVVSVVSNVVSVVVSVVSVVVSCVSLVVTDPSLNVLLVQLVVVVFEAEWEAELQQDTPVRDGDDPVVSVVVVVDDSGDWDQDPVGSYTYRYDDD

Radius of gyration: 43.09 Å; Cα contacts (8 Å, |Δi|>4): 222; chains: 1; bounding box: 80×32×116 Å

pLDDT: mean 95.49, std 4.87, range [56.0, 98.69]

Secondary structure (DSSP, 8-state):
--B--HHHHHHHHHHHHHHHHHHHHHHHHHT-HHHHHHHHHHHHHHHHHHHHHHHHHHHHHHHHHHHHHHHHHHHHHHHHHHHHHHHHH-TT--HHHHHHHHHHHHHHHHHHHHHHHHHHHHHHHHHHHHHHHHHHHHHHHHHHHHHHHHHHHHHHHHHHHHHHHHHHHHHHHHHHTTS-HHHHHHHHHHHHTTS-SEEEE-TTSBBTTS-B--HHHHHHHHHS-TTB-EEETTTTEEEEEPP-

Mean predicted aligned error: 6.31 Å